Protein AF-A0A7Y6ADB1-F1 (afdb_monomer)

Sequence (213 aa):
MASGCGSDGKGGSAAPTPTPAATATATVTPTPTVTATATAPPAATVTQTVTAAQPPPPAAPPPTPTVAAPATVVQAYYNAINAQDYWRAWQLGGKHLASSYNEFAARFAGTAYDALTIVGVRGDVVTMQLDAVQTDGGHRYFAGTYTVRGGEIVAASVQQTGSVAPTAGSSPSYDNCADARAHTRTPIYVGQPGYAPHLDADLDGIACEPYEP

Nearest PDB structures (foldseek):
  5tgn-assembly1_D  TM=7.654E-01  e=2.545E-03  Sphaerobacter thermophilus DSM 20745
  5evh-assembly1_A-2  TM=7.408E-01  e=2.704E-03  Kribbella flavida DSM 17836
  3ecf-assembly2_C  TM=7.602E-01  e=3.939E-02  Trichormus variabilis ATCC 29413
  3nm7-assembly2_D  TM=5.002E-01  e=6.960E+00  Borreliella burgdorferi
  3nm7-assembly1_A  TM=4.949E-01  e=7.862E+00  Borreliella burgdorferi

Radius of gyration: 39.14 Å; Cα contacts (8 Å, |Δi|>4): 267; chains: 1; bounding box: 79×88×110 Å

Secondary structure (DSSP, 8-state):
--------------------------------------PPPP-----------PPPP-PPPPPPPSSTHHHHHHHHHHHHHHTT-HHHHIIIIIHHHSSSHHHHHHTTTTEEEEEEEEEEEETTEEEEEEEEEETTS-EEEEEEEEEEETTEEEEEEEEEEEEE---SS-----SSHHHHHHHSPSPEETTSTT--TTT-SS-SSEET-----

Structure (mmCIF, N/CA/C/O backbone):
data_AF-A0A7Y6ADB1-F1
#
_entry.id   AF-A0A7Y6ADB1-F1
#
loop_
_atom_site.group_PDB
_atom_site.id
_atom_site.type_symbol
_atom_site.label_atom_id
_atom_site.label_alt_id
_atom_site.label_comp_id
_atom_site.label_asym_id
_atom_site.label_entity_id
_atom_site.label_seq_id
_atom_site.pdbx_PDB_ins_code
_atom_site.Cartn_x
_atom_site.Cartn_y
_atom_site.Cartn_z
_atom_site.occupancy
_atom_site.B_iso_or_equiv
_atom_site.auth_seq_id
_atom_site.auth_comp_id
_atom_site.auth_asym_id
_atom_site.auth_atom_id
_atom_site.pdbx_PDB_model_num
ATOM 1 N N . MET A 1 1 ? 15.837 -30.691 48.698 1.00 39.25 1 MET A N 1
ATOM 2 C CA . MET A 1 1 ? 14.651 -30.982 49.532 1.00 39.25 1 MET A CA 1
ATOM 3 C C . MET A 1 1 ? 14.290 -29.712 50.291 1.00 39.25 1 MET A C 1
ATOM 5 O O . MET A 1 1 ? 15.228 -29.122 50.800 1.00 39.25 1 MET A O 1
ATOM 9 N N . ALA A 1 2 ? 12.994 -29.369 50.389 1.00 41.59 2 ALA A N 1
ATOM 10 C CA . ALA A 1 2 ? 12.383 -28.403 51.333 1.00 41.59 2 ALA A CA 1
ATOM 11 C C . ALA A 1 2 ? 12.829 -26.909 51.296 1.00 41.59 2 ALA A C 1
ATOM 13 O O . ALA A 1 2 ? 13.895 -26.617 50.767 1.00 41.59 2 ALA A O 1
ATOM 14 N N . SER A 1 3 ? 12.137 -25.914 51.894 1.00 46.16 3 SER A N 1
ATOM 15 C CA . SER A 1 3 ? 10.687 -25.592 52.103 1.00 46.16 3 SER A CA 1
ATOM 16 C C . SER A 1 3 ? 10.542 -24.270 52.915 1.00 46.16 3 SER A C 1
ATOM 18 O O . SER A 1 3 ? 11.440 -23.957 53.687 1.00 46.16 3 SER A O 1
ATOM 20 N N . GLY A 1 4 ? 9.379 -23.586 52.854 1.00 40.62 4 GLY A N 1
ATOM 21 C CA . GLY A 1 4 ? 8.903 -22.545 53.816 1.00 40.62 4 GLY A CA 1
ATOM 22 C C . GLY A 1 4 ? 8.946 -21.089 53.290 1.00 40.62 4 GLY A C 1
ATOM 23 O O . GLY A 1 4 ? 9.918 -20.756 52.625 1.00 40.62 4 GLY A O 1
ATOM 24 N N . CYS A 1 5 ? 7.969 -20.162 53.413 1.00 51.81 5 CYS A N 1
ATOM 25 C CA . CYS A 1 5 ? 6.747 -19.883 54.233 1.00 51.81 5 CYS A CA 1
ATOM 26 C C . CYS A 1 5 ? 6.895 -19.082 55.560 1.00 51.81 5 CYS A C 1
ATOM 28 O O . CYS A 1 5 ? 7.713 -19.437 56.400 1.00 51.81 5 CYS A O 1
ATOM 30 N N . GLY A 1 6 ? 6.001 -18.083 55.757 1.00 39.22 6 GLY A N 1
ATOM 31 C CA .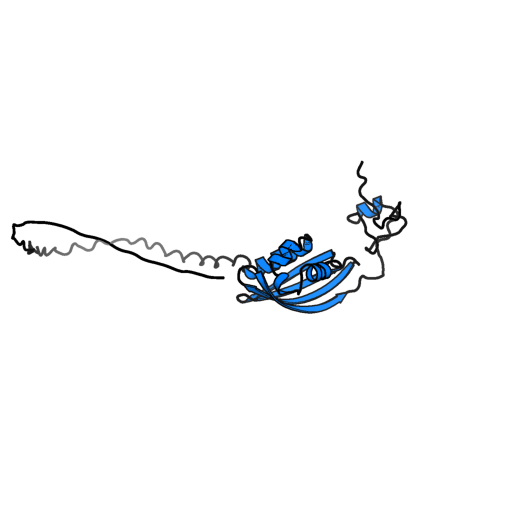 GLY A 1 6 ? 5.803 -17.210 56.951 1.00 39.22 6 GLY A CA 1
ATOM 32 C C . GLY A 1 6 ? 6.122 -15.720 56.667 1.00 39.22 6 GLY A C 1
ATOM 33 O O . GLY A 1 6 ? 7.144 -15.478 56.035 1.00 39.22 6 GLY A O 1
ATOM 34 N N . SER A 1 7 ? 5.347 -14.652 56.952 1.00 48.19 7 SER A N 1
ATOM 35 C CA . SER A 1 7 ? 4.160 -14.312 57.796 1.00 48.19 7 SER A CA 1
ATOM 36 C C . SER A 1 7 ? 4.413 -13.819 59.244 1.00 48.19 7 SER A C 1
ATOM 38 O O . SER A 1 7 ? 5.286 -14.343 59.923 1.00 48.19 7 SER A O 1
ATOM 40 N N . ASP A 1 8 ? 3.576 -12.846 59.682 1.00 47.41 8 ASP A N 1
ATOM 41 C CA . ASP A 1 8 ? 3.345 -12.312 61.061 1.00 47.41 8 ASP A CA 1
ATOM 42 C C . ASP A 1 8 ? 4.423 -11.369 61.691 1.00 47.41 8 ASP A C 1
ATOM 44 O O . ASP A 1 8 ? 5.590 -11.450 61.336 1.00 47.41 8 ASP A O 1
ATOM 48 N N . GLY A 1 9 ? 4.164 -10.417 62.625 1.00 44.00 9 GLY A N 1
ATOM 49 C CA . GLY A 1 9 ? 2.918 -9.801 63.147 1.00 44.00 9 GLY A CA 1
ATOM 50 C C . GLY A 1 9 ? 3.038 -9.053 64.525 1.00 44.00 9 GLY A C 1
ATOM 51 O O . GLY A 1 9 ? 3.660 -9.574 65.439 1.00 44.00 9 GLY A O 1
ATOM 52 N N . LYS A 1 10 ? 2.333 -7.903 64.698 1.00 41.91 10 LYS A N 1
ATOM 53 C CA . LYS A 1 10 ? 1.767 -7.256 65.947 1.00 41.91 10 LYS A CA 1
ATOM 54 C C . LYS A 1 10 ? 2.589 -6.612 67.118 1.00 41.91 10 LYS A C 1
ATOM 56 O O . LYS A 1 10 ? 3.447 -7.240 67.717 1.00 41.91 10 LYS A O 1
ATOM 61 N N . GLY A 1 11 ? 2.045 -5.474 67.625 1.00 34.19 11 GLY A N 1
ATOM 62 C CA . GLY A 1 11 ? 1.932 -5.067 69.066 1.00 34.19 11 GLY A CA 1
ATOM 63 C C . GLY A 1 11 ? 2.762 -3.844 69.550 1.00 34.19 11 GLY A C 1
ATOM 64 O O . GLY A 1 11 ? 3.880 -3.683 69.087 1.00 34.19 11 GLY A O 1
ATOM 65 N N . GLY A 1 12 ? 2.344 -2.948 70.476 1.00 34.41 12 GLY A N 1
ATOM 66 C CA . GLY A 1 12 ? 1.027 -2.650 71.100 1.00 34.41 12 GLY A CA 1
ATOM 67 C C . GLY A 1 12 ? 1.085 -1.955 72.503 1.00 34.41 12 GLY A C 1
ATOM 68 O O . GLY A 1 12 ? 1.770 -2.471 73.373 1.00 34.41 12 GLY A O 1
ATOM 69 N N . SER A 1 13 ? 0.277 -0.891 72.741 1.00 41.53 13 SER A N 1
ATOM 70 C CA . SER A 1 13 ? -0.206 -0.338 74.061 1.00 41.53 13 SER A CA 1
ATOM 71 C C . SER A 1 13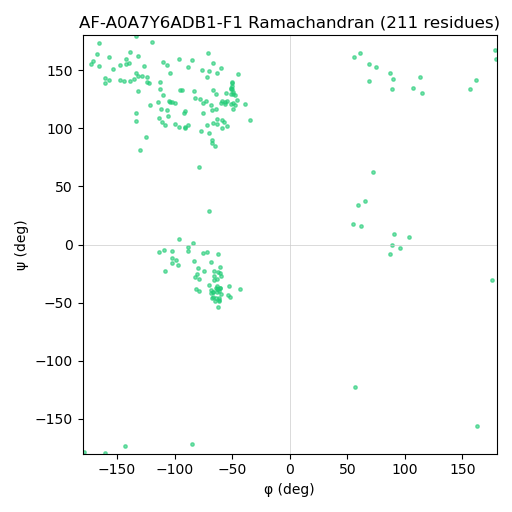 ? 0.775 0.353 75.063 1.00 41.53 13 SER A C 1
ATOM 73 O O . SER A 1 13 ? 1.948 0.017 75.076 1.00 41.53 13 SER A O 1
ATOM 75 N N . ALA A 1 14 ? 0.391 1.266 75.997 1.00 40.06 14 ALA A N 1
ATOM 76 C CA . ALA A 1 14 ? -0.791 2.161 76.185 1.00 40.06 14 ALA A CA 1
ATOM 77 C C . ALA A 1 14 ? -0.642 3.167 77.390 1.00 40.06 14 ALA A C 1
ATOM 79 O O . ALA A 1 14 ? 0.025 2.809 78.349 1.00 40.06 14 ALA A O 1
ATOM 80 N N . ALA A 1 15 ? -1.371 4.318 77.355 1.00 42.97 15 ALA A N 1
ATOM 81 C CA . ALA A 1 15 ? -2.085 5.076 78.448 1.00 42.97 15 ALA A CA 1
ATOM 82 C C . ALA A 1 15 ? -1.340 5.571 79.747 1.00 42.97 15 ALA A C 1
ATOM 84 O O . ALA A 1 15 ? -0.283 5.019 80.030 1.00 42.97 15 ALA A O 1
ATOM 85 N N . PRO A 1 16 ? -1.834 6.561 80.576 1.00 52.38 16 PRO A N 1
ATOM 86 C CA . PRO A 1 16 ? -3.241 6.991 80.831 1.00 52.38 16 PRO A CA 1
ATOM 87 C C . PRO A 1 16 ? -3.581 8.519 81.058 1.00 52.38 16 PRO A C 1
ATOM 89 O O . PRO A 1 16 ? -2.748 9.400 80.876 1.00 52.38 16 PRO A O 1
ATOM 92 N N . THR A 1 17 ? -4.860 8.789 81.417 1.00 39.47 17 THR A N 1
ATOM 93 C CA . THR A 1 17 ? -5.672 10.049 81.629 1.00 39.47 17 THR A CA 1
ATOM 94 C C . THR A 1 17 ? -5.553 10.693 83.053 1.00 39.47 17 THR A C 1
ATOM 96 O O . THR A 1 17 ? -4.703 10.154 83.764 1.00 39.47 17 THR A O 1
ATOM 99 N N . PRO A 1 18 ? -6.303 11.751 83.566 1.00 55.50 18 PRO A N 1
ATOM 100 C CA . PRO A 1 18 ? -7.712 12.291 83.358 1.00 55.50 18 PRO A CA 1
ATOM 101 C C . PRO A 1 18 ? -7.867 13.857 83.125 1.00 55.50 18 PRO A C 1
ATOM 103 O O . PRO A 1 18 ? -6.881 14.558 83.304 1.00 55.50 18 PRO A O 1
ATOM 106 N N . THR A 1 19 ? -8.940 14.520 82.595 1.00 40.78 19 THR A N 1
ATOM 107 C CA . THR A 1 19 ? -10.411 14.740 82.933 1.00 40.78 19 THR A CA 1
ATOM 108 C C . THR A 1 19 ? -10.696 15.949 83.894 1.00 40.78 19 THR A C 1
ATOM 110 O O . THR A 1 19 ? -9.890 16.083 84.811 1.00 40.78 19 THR A O 1
ATOM 113 N N . PRO A 1 20 ? -11.822 16.749 83.883 1.00 59.66 20 PRO A N 1
ATOM 114 C CA . PRO A 1 20 ? -12.823 17.224 82.864 1.00 59.66 20 PRO A CA 1
ATOM 115 C C . PRO A 1 20 ? -13.173 18.767 82.887 1.00 59.66 20 PRO A C 1
ATOM 117 O O . PRO A 1 20 ? -12.757 19.468 83.802 1.00 59.66 20 PRO A O 1
ATOM 120 N N . ALA A 1 21 ? -14.057 19.273 81.987 1.00 39.06 21 ALA A N 1
ATOM 121 C CA . ALA A 1 21 ? -15.041 20.378 82.233 1.00 39.06 21 ALA A CA 1
ATOM 122 C C . ALA A 1 21 ? -16.068 20.581 81.072 1.00 39.06 21 ALA A C 1
ATOM 124 O O . ALA A 1 21 ? -15.778 20.215 79.936 1.00 39.06 21 ALA A O 1
ATOM 125 N N . ALA A 1 22 ? -17.239 21.191 81.340 1.00 43.81 22 ALA A N 1
ATOM 126 C CA . ALA A 1 22 ? -18.319 21.566 80.385 1.00 43.81 22 ALA A CA 1
ATOM 127 C C . ALA A 1 22 ? -19.243 22.661 81.028 1.00 43.81 22 ALA A C 1
ATOM 129 O O . ALA A 1 22 ? -18.937 23.064 82.149 1.00 43.81 22 ALA A O 1
ATOM 130 N N . THR A 1 23 ? -20.331 23.246 80.477 1.00 38.62 23 THR A N 1
ATOM 131 C CA . THR A 1 23 ? -21.215 23.001 79.299 1.00 38.62 23 THR A CA 1
ATOM 132 C C . THR A 1 23 ? -21.980 24.305 78.934 1.00 38.62 23 THR A C 1
ATOM 134 O O . THR A 1 23 ? -22.426 24.960 79.873 1.00 38.62 23 THR A O 1
ATOM 137 N N . ALA A 1 24 ? -22.245 24.665 77.655 1.00 44.00 24 ALA A N 1
ATOM 138 C CA . ALA A 1 24 ? -23.260 25.700 77.302 1.00 44.00 24 ALA A CA 1
ATOM 139 C C . ALA A 1 24 ? -23.702 25.752 75.812 1.00 44.00 24 ALA A C 1
ATOM 141 O O . ALA A 1 24 ? -22.939 25.406 74.913 1.00 44.00 24 ALA A O 1
ATOM 142 N N . THR A 1 25 ? -24.926 26.245 75.572 1.00 41.53 25 THR A N 1
ATOM 143 C CA . THR A 1 25 ? -25.650 26.331 74.279 1.00 41.53 25 THR A CA 1
ATOM 144 C C . THR A 1 25 ? -25.791 27.784 73.787 1.00 41.53 25 THR A C 1
ATOM 146 O O . THR A 1 25 ? -25.831 28.693 74.612 1.00 41.53 25 THR A O 1
ATOM 149 N N . ALA A 1 26 ? -25.991 28.020 72.480 1.00 46.34 26 ALA A N 1
ATOM 150 C CA . ALA A 1 26 ? -26.489 29.306 71.961 1.00 46.34 26 ALA A CA 1
ATOM 151 C C . ALA A 1 26 ? -27.433 29.133 70.751 1.00 46.34 26 ALA A C 1
ATOM 153 O O . ALA A 1 26 ? -27.211 28.285 69.888 1.00 46.34 26 ALA A O 1
ATOM 154 N N . THR A 1 27 ? -28.494 29.942 70.716 1.00 38.34 27 THR A N 1
ATOM 155 C CA . THR A 1 27 ? -29.675 29.813 69.838 1.00 38.34 27 THR A CA 1
ATOM 156 C C . THR A 1 27 ? -29.645 30.827 68.686 1.00 38.34 27 THR A C 1
ATOM 158 O O . THR A 1 27 ? -29.192 31.951 68.882 1.00 38.34 27 THR A O 1
ATOM 161 N N . VAL A 1 28 ? -30.189 30.485 67.507 1.00 46.25 28 VAL A N 1
ATOM 162 C CA . VAL A 1 28 ? -30.344 31.411 66.361 1.00 46.25 28 VAL A CA 1
ATOM 163 C C . VAL A 1 28 ? -31.815 31.762 66.090 1.00 46.25 28 VAL A C 1
ATOM 165 O O . VAL A 1 28 ? -32.570 30.942 65.573 1.00 46.25 28 VAL A O 1
ATOM 168 N N . THR A 1 29 ? -32.254 32.976 66.448 1.00 36.50 29 THR A N 1
ATOM 169 C CA . THR A 1 29 ? -33.562 33.583 66.078 1.00 36.50 29 THR A CA 1
ATOM 170 C C . THR A 1 29 ? -33.547 35.101 66.415 1.00 36.50 29 THR A C 1
ATOM 172 O O . THR A 1 29 ? -32.633 35.531 67.114 1.00 36.50 29 THR A O 1
ATOM 175 N N . PRO A 1 30 ? -34.460 35.955 65.901 1.00 57.34 30 PRO A N 1
ATOM 176 C CA . PRO A 1 30 ? -34.286 36.667 64.630 1.00 57.34 30 PRO A CA 1
ATOM 177 C C . PRO A 1 30 ? -34.308 38.213 64.763 1.00 57.34 30 PRO A C 1
ATOM 179 O O . PRO A 1 30 ? -34.678 38.764 65.797 1.00 57.34 30 PRO A O 1
ATOM 182 N N . THR A 1 31 ? -34.036 38.925 63.665 1.00 40.84 31 THR A N 1
ATOM 183 C CA . THR A 1 31 ? -34.260 40.383 63.513 1.00 40.84 31 THR A CA 1
ATOM 184 C C . THR A 1 31 ? -34.823 40.682 62.106 1.00 40.84 31 THR A C 1
ATOM 186 O O . THR A 1 31 ? -34.757 39.807 61.241 1.00 40.84 31 THR A O 1
ATOM 189 N N . PRO A 1 32 ? -35.535 41.805 61.875 1.00 49.19 32 PRO A N 1
ATOM 190 C CA . PRO A 1 32 ? -36.945 41.694 61.495 1.00 49.19 32 PRO A CA 1
ATOM 191 C C . PRO A 1 32 ? -37.234 41.992 60.021 1.00 49.19 32 PRO A C 1
ATOM 193 O O . PRO A 1 32 ? -36.569 42.804 59.380 1.00 49.19 32 PRO A O 1
ATOM 196 N N . THR A 1 33 ? -38.330 41.418 59.521 1.00 45.75 33 THR A N 1
ATOM 197 C CA . THR A 1 33 ? -38.945 41.806 58.248 1.00 45.75 33 THR A CA 1
ATOM 198 C C . THR A 1 33 ? -39.459 43.244 58.319 1.00 45.75 33 THR A C 1
ATOM 200 O O . THR A 1 33 ? -40.398 43.530 59.061 1.00 45.75 33 THR A O 1
ATOM 203 N N . VAL A 1 34 ? -38.896 44.139 57.505 1.00 49.84 34 VAL A N 1
ATOM 204 C CA . VAL A 1 34 ? -39.461 45.475 57.272 1.00 49.84 34 VAL A CA 1
ATOM 205 C C . VAL A 1 34 ? -40.226 45.453 55.951 1.00 49.84 34 VAL A C 1
ATOM 207 O O . VAL A 1 34 ? -39.631 45.476 54.875 1.00 49.84 34 VAL A O 1
ATOM 210 N N . THR A 1 35 ? -41.557 45.408 56.019 1.00 46.81 35 THR A N 1
ATOM 211 C CA . THR A 1 35 ? -42.413 45.546 54.833 1.00 46.81 35 THR A CA 1
ATOM 212 C C . THR A 1 35 ? -42.483 47.016 54.429 1.00 46.81 35 THR A C 1
ATOM 214 O O . THR A 1 35 ? -43.263 47.784 54.989 1.00 46.81 35 THR A O 1
ATOM 217 N N . ALA A 1 36 ? -41.672 47.414 53.451 1.00 49.53 36 ALA A N 1
ATOM 218 C CA . ALA A 1 36 ? -41.760 48.730 52.828 1.00 49.53 36 ALA A CA 1
ATOM 219 C C . ALA A 1 36 ? -42.700 48.678 51.612 1.00 49.53 36 ALA A C 1
ATOM 221 O O . ALA A 1 36 ? -42.311 48.251 50.525 1.00 49.53 36 ALA A O 1
ATOM 222 N N . THR A 1 37 ? -43.941 49.134 51.788 1.00 51.16 37 THR A N 1
ATOM 223 C CA . THR A 1 37 ? -44.869 49.375 50.674 1.00 51.16 37 THR A CA 1
ATOM 224 C C . THR A 1 37 ? -44.384 50.584 49.872 1.00 51.16 37 THR A C 1
ATOM 226 O O . THR A 1 37 ? -44.663 51.725 50.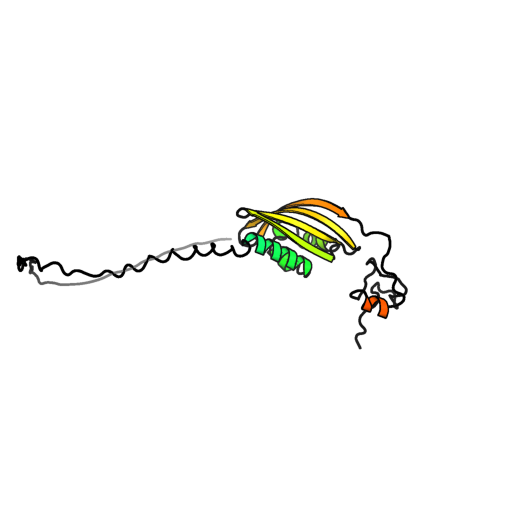234 1.00 51.16 37 THR A O 1
ATOM 229 N N . ALA A 1 38 ? -43.639 50.343 48.793 1.00 50.25 38 ALA A N 1
ATOM 230 C CA . ALA A 1 38 ? -43.180 51.389 47.886 1.00 50.25 38 ALA A CA 1
ATOM 231 C C . ALA A 1 38 ? -44.189 51.606 46.746 1.00 50.25 38 ALA A C 1
ATOM 233 O O . ALA A 1 38 ? -44.426 50.725 45.920 1.00 50.25 38 ALA A O 1
ATOM 234 N N . THR A 1 39 ? -44.780 52.800 46.723 1.00 48.44 39 THR A N 1
ATOM 235 C CA . THR A 1 39 ? -45.691 53.309 45.688 1.00 48.44 39 THR A CA 1
ATOM 236 C C . THR A 1 39 ? -45.117 53.145 44.279 1.00 48.44 39 THR A C 1
ATOM 238 O O . THR A 1 39 ? -43.934 53.400 44.056 1.00 48.44 39 THR A O 1
ATOM 241 N N . ALA A 1 40 ? -45.962 52.773 43.313 1.00 52.41 40 ALA A N 1
ATOM 242 C CA . ALA A 1 40 ? -45.558 52.608 41.919 1.00 52.41 40 ALA A CA 1
ATOM 243 C C . ALA A 1 40 ? -44.966 53.913 41.334 1.00 52.41 40 ALA A C 1
ATOM 245 O O . ALA A 1 40 ? -45.661 54.935 41.328 1.00 52.41 40 ALA A O 1
ATOM 246 N N . PRO A 1 41 ? -43.723 53.906 40.814 1.00 60.53 41 PRO A N 1
ATOM 247 C CA . PRO A 1 41 ? -43.202 55.026 40.040 1.00 60.53 41 PRO A CA 1
ATOM 248 C C . PRO A 1 41 ? -43.920 55.111 38.679 1.00 60.53 41 PRO A C 1
ATOM 250 O O . PRO A 1 41 ? -44.336 54.080 38.138 1.00 60.53 41 PRO A O 1
ATOM 253 N N . PRO A 1 42 ? -44.078 56.316 38.099 1.00 50.81 42 PRO A N 1
ATOM 254 C CA . PRO A 1 42 ? -44.730 56.481 36.805 1.00 50.81 42 PRO A CA 1
ATOM 255 C C . PRO A 1 42 ? -43.942 55.775 35.697 1.00 50.81 42 PRO A C 1
ATOM 257 O O . PRO A 1 42 ? -42.713 55.707 35.735 1.00 50.81 42 PRO A O 1
ATOM 260 N N . ALA A 1 43 ? -44.662 55.266 34.696 1.00 52.44 43 ALA A N 1
ATOM 261 C CA . ALA A 1 43 ? -44.082 54.523 33.585 1.00 52.44 43 ALA A CA 1
ATOM 262 C C . ALA A 1 43 ? -43.043 55.366 32.826 1.00 52.44 43 ALA A C 1
ATOM 264 O O . ALA A 1 43 ? -43.387 56.276 32.071 1.00 52.44 43 ALA A O 1
ATOM 265 N N . ALA A 1 44 ? -41.764 55.033 32.999 1.00 50.19 44 ALA A N 1
ATOM 266 C CA . ALA A 1 44 ? -40.719 55.516 32.116 1.00 50.19 44 ALA A CA 1
ATOM 267 C C . ALA A 1 44 ? -40.924 54.874 30.738 1.00 50.19 44 ALA A C 1
ATOM 269 O O . ALA A 1 44 ? -40.803 53.656 30.591 1.00 50.19 44 ALA A O 1
ATOM 270 N N . THR A 1 45 ? -41.220 55.687 29.724 1.00 42.91 45 THR A N 1
ATOM 271 C CA . THR A 1 45 ? -41.218 55.241 28.329 1.00 42.91 45 THR A CA 1
ATOM 272 C C . THR A 1 45 ? -39.783 54.924 27.925 1.00 42.91 45 THR A C 1
ATOM 274 O O . THR A 1 45 ? -39.042 55.790 27.464 1.00 42.91 45 THR A O 1
ATOM 277 N N . VAL A 1 46 ? -39.370 53.673 28.127 1.00 49.88 46 VAL A N 1
ATOM 278 C CA . VAL A 1 46 ? -38.097 53.175 27.611 1.00 49.88 46 VAL A CA 1
ATOM 279 C C . VAL A 1 46 ? -38.249 53.031 26.103 1.00 49.88 46 VAL A C 1
ATOM 281 O O . VAL A 1 46 ? -38.853 52.071 25.620 1.00 49.88 46 VAL A O 1
ATOM 284 N N . THR A 1 47 ? -37.689 53.980 25.354 1.00 43.59 47 THR A N 1
ATOM 285 C CA . THR A 1 47 ? -37.468 53.837 23.913 1.00 43.59 47 THR A CA 1
ATOM 286 C C . THR A 1 47 ? -36.458 52.714 23.703 1.00 43.59 47 THR A C 1
ATOM 288 O O . THR A 1 47 ? -35.253 52.944 23.621 1.00 43.59 47 THR A O 1
ATOM 291 N N . GLN A 1 48 ? -36.945 51.475 23.673 1.00 45.88 48 GLN A N 1
ATOM 292 C CA . GLN A 1 48 ? -36.130 50.326 23.319 1.00 45.88 48 GLN A CA 1
ATOM 293 C C . GLN A 1 48 ? -35.745 50.465 21.850 1.00 45.88 48 GLN A C 1
ATOM 295 O O . GLN A 1 48 ? -36.560 50.222 20.958 1.00 45.88 48 GLN A O 1
ATOM 300 N N . THR A 1 49 ? -34.491 50.837 21.598 1.00 47.66 49 THR A N 1
ATOM 301 C CA . THR A 1 49 ? -33.861 50.580 20.308 1.00 47.66 49 THR A CA 1
ATOM 302 C C . THR A 1 49 ? -33.892 49.073 20.109 1.00 47.66 49 THR A C 1
ATOM 304 O O . THR A 1 49 ? -33.094 48.346 20.699 1.00 47.66 49 THR A O 1
ATOM 307 N N . VAL A 1 50 ? -34.850 48.595 19.317 1.00 52.59 50 VAL A N 1
ATOM 308 C CA . VAL A 1 50 ? -34.894 47.203 18.884 1.00 52.59 50 VAL A CA 1
ATOM 309 C C . VAL A 1 50 ? -33.711 46.973 17.955 1.00 52.59 50 VAL A C 1
ATOM 311 O O . VAL A 1 50 ? -33.810 47.109 16.738 1.00 52.59 50 VAL A O 1
ATOM 314 N N . THR A 1 51 ? -32.565 46.630 18.545 1.00 52.06 51 THR A N 1
ATOM 315 C CA . THR A 1 51 ? -31.500 45.933 17.833 1.00 52.06 51 THR A CA 1
ATOM 316 C C . THR A 1 51 ? -32.153 44.694 17.249 1.00 52.06 51 THR A C 1
ATOM 318 O O . THR A 1 51 ? -32.447 43.746 17.979 1.00 52.06 51 THR A O 1
ATOM 321 N N . ALA A 1 52 ? -32.453 44.736 15.949 1.00 53.62 52 ALA A N 1
ATOM 322 C CA . ALA A 1 52 ? -32.944 43.575 15.232 1.00 53.62 52 ALA A CA 1
ATOM 323 C C . ALA A 1 52 ? -31.965 42.444 15.534 1.00 53.62 52 ALA A C 1
ATOM 325 O O . ALA A 1 52 ? -30.763 42.611 15.319 1.00 53.62 52 ALA A O 1
ATOM 326 N N . ALA A 1 53 ? -32.467 41.351 16.114 1.00 51.59 53 ALA A N 1
ATOM 327 C CA . ALA A 1 53 ? -31.629 40.220 16.461 1.00 51.59 53 ALA A CA 1
ATOM 328 C C . ALA A 1 53 ? -30.953 39.759 15.172 1.00 51.59 53 ALA A C 1
ATOM 330 O O . ALA A 1 53 ? -31.611 39.205 14.289 1.00 51.59 53 ALA A O 1
ATOM 331 N N . GLN A 1 54 ? -29.657 40.062 15.043 1.00 47.38 54 GLN A N 1
ATOM 332 C CA . GLN A 1 54 ? -28.868 39.600 13.918 1.00 47.38 54 GLN A CA 1
ATOM 333 C C . GLN A 1 54 ? -29.051 38.082 13.898 1.00 47.38 54 GLN A C 1
ATOM 335 O O . GLN A 1 54 ? -28.826 37.462 14.946 1.00 47.38 54 GLN A O 1
ATOM 340 N N . PRO A 1 55 ? -29.529 37.486 12.786 1.00 58.22 55 PRO A N 1
ATOM 341 C CA . PRO A 1 55 ? -29.727 36.048 12.740 1.00 58.22 55 PRO A CA 1
ATOM 342 C C . PRO A 1 55 ? -28.424 35.392 13.196 1.00 58.22 55 PRO A C 1
ATOM 344 O O . PRO A 1 55 ? -27.352 35.879 12.805 1.00 58.22 55 PRO A O 1
ATOM 347 N N . PRO A 1 56 ? -28.491 34.370 14.073 1.00 59.16 56 PRO A N 1
ATOM 348 C CA . PRO A 1 56 ? -27.285 33.749 14.594 1.00 59.16 56 PRO A CA 1
ATOM 349 C C . PRO A 1 56 ? -26.398 33.394 13.398 1.00 59.16 56 PRO A C 1
ATOM 351 O O . PRO A 1 56 ? -26.933 32.893 12.399 1.00 59.16 56 PRO A O 1
ATOM 354 N N . PRO A 1 57 ? -25.085 33.702 13.448 1.00 58.38 57 PRO A N 1
ATOM 355 C CA . PRO A 1 57 ? -24.195 33.351 12.351 1.00 58.38 57 PRO A CA 1
ATOM 356 C C . PRO A 1 57 ? -24.417 31.869 12.029 1.00 58.38 57 PRO A C 1
ATOM 358 O O . PRO A 1 57 ? -24.604 31.097 12.980 1.00 58.38 57 PRO A O 1
ATOM 361 N N . PRO A 1 58 ? -24.457 31.475 10.737 1.00 63.19 58 PRO A N 1
ATOM 362 C CA . PRO A 1 58 ? -24.713 30.094 10.355 1.00 63.19 58 PRO A CA 1
ATOM 363 C C . PRO A 1 58 ? -23.864 29.191 11.231 1.00 63.19 58 PRO A C 1
ATOM 365 O O . PRO A 1 58 ? -22.657 29.428 11.330 1.00 63.19 58 PRO A O 1
ATOM 368 N N . ALA A 1 59 ? -24.510 28.248 11.929 1.00 61.34 59 ALA A N 1
ATOM 369 C CA . ALA A 1 59 ? -23.822 27.381 12.874 1.00 61.34 59 ALA A CA 1
ATOM 370 C C . ALA A 1 59 ? -22.574 26.853 12.174 1.00 61.34 59 ALA A C 1
ATOM 372 O O . ALA A 1 59 ? -22.696 26.277 11.087 1.00 61.34 59 ALA A O 1
ATOM 373 N N . ALA A 1 60 ? -21.398 27.152 12.742 1.00 53.16 60 ALA A N 1
ATOM 374 C CA . ALA A 1 60 ? -20.136 26.796 12.115 1.00 53.16 60 ALA A CA 1
ATOM 375 C C . ALA A 1 60 ? -20.230 25.319 11.719 1.00 53.16 60 ALA A C 1
ATOM 377 O O . ALA A 1 60 ? -20.676 24.525 12.561 1.00 53.16 60 ALA A O 1
ATOM 378 N N . PRO A 1 61 ? -19.912 24.951 10.460 1.00 56.28 61 PRO A N 1
ATOM 379 C CA . PRO A 1 61 ? -20.012 23.562 10.043 1.00 56.28 61 PRO A CA 1
ATOM 380 C C . PRO A 1 61 ? -19.271 22.721 11.086 1.00 56.28 61 PRO A C 1
ATOM 382 O O . PRO A 1 61 ? -18.189 23.144 11.517 1.00 56.28 61 PRO A O 1
ATOM 385 N N . PRO A 1 62 ? -19.864 21.605 11.559 1.00 59.19 62 PRO A N 1
ATOM 386 C CA . PRO A 1 62 ? -19.250 20.804 12.610 1.00 59.19 62 PRO A CA 1
ATOM 387 C C . PRO A 1 62 ? -17.805 20.528 12.200 1.00 59.19 62 PRO A C 1
ATOM 389 O O . PRO A 1 62 ? -17.590 20.267 11.010 1.00 59.19 62 PRO A O 1
ATOM 392 N N . PRO A 1 63 ? -16.830 20.641 13.126 1.00 50.59 63 PRO A N 1
ATOM 393 C CA . PRO A 1 63 ? -15.419 20.565 12.777 1.00 50.59 63 PRO A CA 1
ATOM 394 C C . PRO A 1 63 ? -15.221 19.327 11.916 1.00 50.59 63 PRO A C 1
ATOM 396 O O . PRO A 1 63 ? -15.528 18.218 12.362 1.00 50.59 63 PRO A O 1
ATOM 399 N N . THR A 1 64 ? -14.808 19.542 10.660 1.00 46.41 64 THR A N 1
ATOM 400 C CA . THR A 1 64 ? -14.621 18.460 9.691 1.00 46.41 64 THR A CA 1
ATOM 401 C C . THR A 1 64 ? -13.794 17.397 10.386 1.00 46.41 64 THR A C 1
ATOM 403 O O . THR A 1 64 ? -12.718 17.750 10.882 1.00 46.41 64 THR A O 1
ATOM 406 N N . PRO A 1 65 ? -14.287 16.150 10.505 1.00 46.09 65 PRO A N 1
ATOM 407 C CA . PRO A 1 65 ? -13.599 15.164 11.311 1.00 46.09 65 PRO A CA 1
ATOM 408 C C . PRO A 1 65 ? -12.178 15.043 10.780 1.00 46.09 65 PRO A C 1
ATOM 410 O O . PRO A 1 65 ? -11.984 14.750 9.597 1.00 46.09 65 PRO A O 1
ATOM 413 N N . THR A 1 66 ? -11.199 15.275 11.660 1.00 52.31 66 THR A N 1
ATOM 414 C CA . THR A 1 66 ? -9.823 14.814 11.472 1.00 52.31 66 THR A CA 1
ATOM 415 C C . THR A 1 66 ? -9.907 13.426 10.861 1.00 52.31 66 THR A C 1
ATOM 417 O O . THR A 1 66 ? -10.582 12.587 11.464 1.00 52.31 66 THR A O 1
ATOM 420 N N . VAL A 1 67 ? -9.316 13.226 9.671 1.00 52.19 67 VAL A N 1
ATOM 421 C CA . VAL A 1 67 ? -9.436 12.004 8.848 1.00 52.19 67 VAL A CA 1
ATOM 422 C C . VAL A 1 67 ? -9.544 10.789 9.762 1.00 52.19 67 VAL A C 1
ATOM 424 O O . VAL A 1 67 ? -8.584 10.469 10.466 1.00 52.19 67 VAL A O 1
ATOM 427 N N . ALA A 1 68 ? -10.758 10.219 9.834 1.00 67.56 68 ALA A N 1
ATOM 428 C CA . ALA A 1 68 ? -11.232 9.506 11.025 1.00 67.56 68 ALA A CA 1
ATOM 429 C C . ALA A 1 68 ? -10.168 8.530 11.532 1.00 67.56 68 ALA A C 1
ATOM 431 O O . ALA A 1 68 ? -9.659 7.757 10.732 1.00 67.56 68 ALA A O 1
ATOM 432 N N . ALA A 1 69 ? -9.815 8.568 12.823 1.00 84.25 69 ALA A N 1
ATOM 433 C CA . ALA A 1 69 ? -8.575 7.963 13.338 1.00 84.25 69 ALA A CA 1
ATOM 434 C C . ALA A 1 69 ? -8.212 6.552 12.791 1.00 84.25 69 ALA A C 1
ATOM 436 O O . ALA A 1 69 ? -7.038 6.345 12.481 1.00 84.25 69 ALA A O 1
ATOM 437 N N . PRO A 1 70 ? -9.161 5.614 12.561 1.00 93.31 70 PRO A N 1
ATOM 438 C CA . PRO A 1 70 ? -8.906 4.371 11.821 1.00 93.31 70 PRO A CA 1
ATOM 439 C C . PRO A 1 70 ? -8.238 4.539 10.442 1.00 93.31 70 PRO A C 1
ATOM 441 O O . PRO A 1 70 ? -7.279 3.836 10.131 1.00 93.31 70 PRO A O 1
ATOM 444 N N . ALA A 1 71 ? -8.694 5.486 9.619 1.00 93.94 71 ALA A N 1
ATOM 445 C CA . ALA A 1 71 ? -8.106 5.801 8.316 1.00 93.94 71 ALA A CA 1
ATOM 446 C C . ALA A 1 71 ? -6.651 6.273 8.435 1.00 93.94 71 ALA A C 1
ATOM 448 O O . ALA A 1 71 ? -5.812 5.843 7.649 1.00 93.94 71 ALA A O 1
ATOM 449 N N . THR A 1 72 ? -6.334 7.082 9.453 1.00 93.12 72 THR A N 1
ATOM 450 C CA . THR A 1 72 ? -4.954 7.525 9.721 1.00 93.12 72 THR A CA 1
ATOM 451 C C . THR A 1 72 ? -4.020 6.337 9.997 1.00 93.12 72 THR A C 1
ATOM 453 O O . THR A 1 72 ? -2.885 6.333 9.526 1.00 93.12 72 THR A O 1
ATOM 456 N N . VAL A 1 73 ? -4.491 5.293 10.695 1.00 96.50 73 VAL A N 1
ATOM 457 C CA . VAL A 1 73 ? -3.705 4.065 10.943 1.00 96.50 73 VAL A CA 1
ATOM 458 C C . VAL A 1 73 ? -3.463 3.285 9.650 1.00 96.50 73 VAL A C 1
ATOM 460 O O . VAL A 1 73 ? -2.329 2.896 9.380 1.00 96.50 73 VAL A O 1
ATOM 463 N N . VAL A 1 74 ? -4.499 3.092 8.825 1.00 96.81 74 VAL A N 1
ATOM 464 C CA . VAL A 1 74 ? -4.369 2.395 7.530 1.00 96.81 74 VAL A CA 1
ATOM 465 C C . VAL A 1 74 ? -3.434 3.159 6.586 1.00 96.81 74 VAL A C 1
ATOM 467 O O . VAL A 1 74 ? -2.574 2.555 5.951 1.00 96.81 74 VAL A O 1
ATOM 470 N N . GLN A 1 75 ? -3.528 4.489 6.548 1.00 94.50 75 GLN A N 1
ATOM 471 C CA . GLN A 1 75 ? -2.629 5.324 5.754 1.00 94.50 75 GLN A CA 1
ATOM 472 C C . GLN A 1 75 ? -1.182 5.276 6.270 1.00 94.50 75 GLN A C 1
ATOM 474 O O . GLN A 1 75 ? -0.257 5.157 5.471 1.00 94.50 75 GLN A O 1
ATOM 479 N N . ALA A 1 76 ? -0.964 5.299 7.589 1.00 95.12 76 ALA A N 1
ATOM 480 C CA . ALA A 1 76 ? 0.369 5.132 8.172 1.00 95.12 76 ALA A CA 1
ATOM 481 C C . ALA A 1 76 ? 0.972 3.745 7.880 1.00 95.12 76 ALA A C 1
ATOM 483 O O . ALA A 1 76 ? 2.176 3.638 7.659 1.00 95.12 76 ALA A O 1
ATOM 484 N N . TYR A 1 77 ? 0.143 2.698 7.846 1.00 96.62 77 TYR A N 1
ATOM 485 C CA . TYR A 1 77 ? 0.552 1.335 7.507 1.00 96.62 77 TYR A CA 1
ATOM 486 C C . TYR A 1 77 ? 1.037 1.229 6.050 1.00 96.62 77 TYR A C 1
ATOM 488 O O . TYR A 1 77 ? 2.143 0.742 5.821 1.00 96.62 77 TYR A O 1
ATOM 496 N N . TYR A 1 78 ? 0.290 1.766 5.078 1.00 93.31 78 TYR A N 1
ATOM 497 C CA . TYR A 1 78 ? 0.736 1.795 3.676 1.00 93.31 78 TYR A CA 1
ATOM 498 C C . TYR A 1 78 ? 1.905 2.755 3.426 1.00 93.31 78 TYR A C 1
ATOM 500 O O . TYR A 1 78 ? 2.801 2.427 2.656 1.00 93.31 78 TYR A O 1
ATOM 508 N N . ASN A 1 79 ? 1.977 3.893 4.124 1.00 90.50 79 ASN A N 1
ATOM 509 C CA . ASN A 1 79 ? 3.159 4.760 4.067 1.00 90.50 79 ASN A CA 1
ATOM 510 C C . ASN A 1 79 ? 4.424 4.037 4.559 1.00 90.50 79 ASN A C 1
ATOM 512 O O . ASN A 1 79 ? 5.491 4.235 3.987 1.00 90.50 79 ASN A O 1
ATOM 516 N N . ALA A 1 80 ? 4.314 3.192 5.589 1.00 90.44 80 ALA A N 1
ATOM 517 C CA . ALA A 1 80 ? 5.430 2.386 6.074 1.00 90.44 80 ALA A CA 1
ATOM 518 C C . ALA A 1 80 ? 5.844 1.298 5.065 1.00 90.44 80 ALA A C 1
ATOM 520 O O . ALA A 1 80 ? 7.037 1.105 4.854 1.00 90.44 80 ALA A O 1
ATOM 521 N N . ILE A 1 81 ? 4.888 0.652 4.381 1.00 87.88 81 ILE A N 1
ATOM 522 C CA . ILE A 1 81 ? 5.178 -0.283 3.275 1.00 87.88 81 ILE A CA 1
ATOM 523 C C . ILE A 1 81 ? 5.902 0.437 2.127 1.00 87.88 81 ILE A C 1
ATOM 525 O O . ILE A 1 81 ? 6.955 -0.021 1.694 1.00 87.88 81 ILE A O 1
ATOM 529 N N . ASN A 1 82 ? 5.402 1.601 1.700 1.00 85.06 82 ASN A N 1
ATOM 530 C CA . ASN A 1 82 ? 6.009 2.424 0.645 1.00 85.06 82 ASN A CA 1
ATOM 531 C C . ASN A 1 82 ? 7.407 2.952 1.001 1.00 85.06 82 ASN A C 1
ATOM 533 O O . ASN A 1 82 ? 8.232 3.155 0.117 1.00 85.06 82 ASN A O 1
ATOM 537 N N . ALA A 1 83 ? 7.681 3.174 2.287 1.00 84.06 83 ALA A N 1
ATOM 538 C CA . ALA A 1 83 ? 9.007 3.529 2.790 1.00 84.06 83 ALA A CA 1
ATOM 539 C C . ALA A 1 83 ? 9.916 2.304 3.030 1.00 84.06 83 ALA A C 1
ATOM 541 O O . ALA A 1 83 ? 11.023 2.467 3.537 1.00 84.06 83 ALA A O 1
ATOM 542 N N . GLN A 1 84 ? 9.437 1.088 2.735 1.00 85.00 84 GLN A N 1
ATOM 543 C CA . GLN A 1 84 ? 10.059 -0.200 3.074 1.00 85.00 84 GLN A CA 1
ATOM 544 C C . GLN A 1 84 ? 10.370 -0.383 4.576 1.00 85.00 84 GLN A C 1
ATOM 546 O O . GLN A 1 84 ? 11.088 -1.303 4.974 1.00 85.00 84 GLN A O 1
ATOM 551 N N . ASP A 1 85 ? 9.754 0.429 5.443 1.00 92.44 85 ASP A N 1
ATOM 552 C CA . ASP A 1 85 ? 9.767 0.276 6.898 1.00 92.44 85 ASP A CA 1
ATOM 553 C C . ASP A 1 85 ? 8.755 -0.807 7.306 1.00 92.44 85 ASP A C 1
ATOM 555 O O . ASP A 1 85 ? 7.717 -0.579 7.945 1.00 92.44 85 ASP A O 1
ATOM 559 N N . TYR A 1 86 ? 9.061 -2.039 6.900 1.00 93.44 86 TYR A N 1
ATOM 560 C CA . TYR A 1 86 ? 8.241 -3.204 7.206 1.00 93.44 86 TYR A CA 1
ATOM 561 C C . TYR A 1 86 ? 8.148 -3.457 8.712 1.00 93.44 86 TYR A C 1
ATOM 563 O O . TYR A 1 86 ? 7.162 -4.036 9.162 1.00 93.44 86 TYR A O 1
ATOM 571 N N . TRP A 1 87 ? 9.107 -2.981 9.514 1.00 94.81 87 TRP A N 1
ATOM 572 C CA . TRP A 1 87 ? 9.028 -3.024 10.974 1.00 94.81 87 TRP A CA 1
ATOM 573 C C . TRP A 1 87 ? 7.912 -2.121 11.509 1.00 94.81 87 TRP A C 1
ATOM 575 O O . TRP A 1 87 ? 7.094 -2.561 12.328 1.00 94.81 87 TRP A O 1
ATOM 585 N N . ARG A 1 88 ? 7.798 -0.888 11.008 1.00 96.88 88 ARG A N 1
ATOM 586 C CA . ARG A 1 88 ? 6.692 0.003 11.365 1.00 96.88 88 ARG A CA 1
ATOM 587 C C . ARG A 1 88 ? 5.348 -0.513 10.855 1.00 96.88 88 ARG A C 1
ATOM 589 O O . ARG A 1 88 ? 4.373 -0.482 11.611 1.00 96.88 88 ARG A O 1
ATOM 596 N N . ALA A 1 89 ? 5.292 -1.050 9.636 1.00 95.94 89 ALA A N 1
ATOM 597 C CA .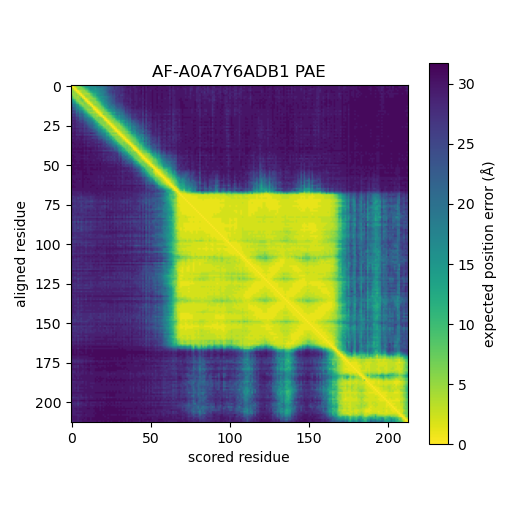 ALA A 1 89 ? 4.082 -1.684 9.102 1.00 95.94 89 ALA A CA 1
ATOM 598 C C . ALA A 1 89 ? 3.674 -2.939 9.910 1.00 95.94 89 ALA A C 1
ATOM 600 O O . ALA A 1 89 ? 2.491 -3.161 10.185 1.00 95.94 89 ALA A O 1
ATOM 601 N N . TRP A 1 90 ? 4.650 -3.727 10.371 1.00 96.56 90 TRP A N 1
ATOM 602 C CA . TRP A 1 90 ? 4.438 -4.886 11.240 1.00 96.56 90 TRP A CA 1
ATOM 603 C C . TRP A 1 90 ? 3.801 -4.498 12.576 1.00 96.56 90 TRP A C 1
ATOM 605 O O . TRP A 1 90 ? 2.816 -5.120 12.985 1.00 96.56 90 TRP A O 1
ATOM 615 N N . GLN A 1 91 ? 4.307 -3.438 13.218 1.00 96.88 91 GLN A N 1
ATOM 616 C CA . GLN A 1 91 ? 3.722 -2.885 14.444 1.00 96.88 91 GLN A CA 1
ATOM 617 C C . GLN A 1 91 ? 2.289 -2.394 14.226 1.00 96.88 91 GLN A C 1
ATOM 619 O O . GLN A 1 91 ? 1.410 -2.757 15.005 1.00 96.88 91 GLN A O 1
ATOM 624 N N . LEU A 1 92 ? 2.059 -1.608 13.167 1.00 96.94 92 LEU A N 1
ATOM 625 C CA . LEU A 1 92 ? 0.763 -0.995 12.852 1.00 96.94 92 LEU A CA 1
ATOM 626 C C . LEU A 1 92 ? -0.322 -1.998 12.438 1.00 96.94 92 LEU A C 1
ATOM 628 O O . LEU A 1 92 ? -1.496 -1.633 12.421 1.00 96.94 92 LEU A O 1
ATOM 632 N N . GLY A 1 93 ? 0.035 -3.236 12.095 1.00 96.12 93 GLY A N 1
ATOM 633 C CA . GLY A 1 93 ? -0.953 -4.238 11.705 1.00 96.12 93 GLY A CA 1
ATOM 634 C C . GLY A 1 93 ? -0.407 -5.576 11.230 1.00 96.12 93 GLY A C 1
ATOM 635 O O . GLY A 1 93 ? -1.055 -6.595 11.454 1.00 96.12 93 GLY A O 1
ATOM 636 N N . GLY A 1 94 ? 0.777 -5.612 10.608 1.00 95.50 94 GLY A N 1
ATOM 637 C CA . GLY A 1 94 ? 1.290 -6.825 9.953 1.00 95.50 94 GLY A CA 1
ATOM 638 C C . GLY A 1 94 ? 1.296 -8.075 10.842 1.00 95.50 94 GLY A C 1
ATOM 639 O O . GLY A 1 94 ? 0.929 -9.153 10.378 1.00 95.50 94 GLY A O 1
ATOM 640 N N . LYS A 1 95 ? 1.569 -7.907 12.142 1.00 96.25 95 LYS A N 1
ATOM 641 C CA . LYS A 1 95 ? 1.530 -8.964 13.171 1.00 96.25 95 LYS A CA 1
ATOM 642 C C . LYS A 1 95 ? 0.172 -9.656 13.378 1.00 96.25 95 LYS A C 1
ATOM 644 O O . LYS A 1 95 ? 0.131 -10.743 13.944 1.00 96.25 95 LYS A O 1
ATOM 649 N N . HIS A 1 96 ? -0.927 -9.036 12.947 1.00 96.19 96 HIS A N 1
ATOM 650 C CA . HIS A 1 96 ? -2.278 -9.611 12.969 1.00 96.19 96 HIS A CA 1
ATOM 651 C C . HIS A 1 96 ? -2.700 -10.186 11.610 1.00 96.19 96 HIS A C 1
ATOM 653 O O . HIS A 1 96 ? -3.695 -10.903 11.527 1.00 96.19 96 HIS A O 1
ATOM 659 N N . LEU A 1 97 ? -1.964 -9.864 10.541 1.00 94.12 97 LEU A N 1
ATOM 660 C CA . LEU A 1 97 ? -2.305 -10.190 9.152 1.00 94.12 97 LEU A CA 1
ATOM 661 C C . LEU A 1 97 ? -1.394 -11.271 8.544 1.00 94.12 97 LEU A C 1
ATOM 663 O O . LEU A 1 97 ? -1.590 -11.676 7.395 1.00 94.12 97 LEU A O 1
ATOM 667 N N . ALA A 1 98 ? -0.375 -11.714 9.277 1.00 93.56 98 ALA A N 1
ATOM 668 C CA . ALA A 1 98 ? 0.633 -12.663 8.826 1.00 93.56 98 ALA A CA 1
ATOM 669 C C . ALA A 1 98 ? 1.121 -13.550 9.969 1.00 93.56 98 ALA A C 1
ATOM 671 O O . ALA A 1 98 ? 1.084 -13.158 11.135 1.00 93.56 98 ALA A O 1
ATOM 672 N N . SER A 1 99 ? 1.608 -14.744 9.630 1.00 91.88 99 SER A N 1
ATOM 673 C CA . SER A 1 99 ? 2.083 -15.703 10.634 1.00 91.88 99 SER A CA 1
ATOM 674 C C . SER A 1 99 ? 3.489 -15.375 11.145 1.00 91.88 99 SER A C 1
ATOM 676 O O . SER A 1 99 ? 3.871 -15.834 12.218 1.00 91.88 99 SER A O 1
ATOM 678 N N . SER A 1 100 ? 4.274 -14.588 10.399 1.00 95.62 100 SER A N 1
ATOM 679 C CA . SER A 1 100 ? 5.596 -14.118 10.830 1.00 95.62 100 SER A CA 1
ATOM 680 C C . SER A 1 100 ? 6.027 -12.839 10.108 1.00 95.62 100 SER A C 1
ATOM 682 O O . SER A 1 100 ? 5.527 -12.530 9.028 1.00 95.62 100 SER A O 1
ATOM 684 N N . TYR A 1 101 ? 7.002 -12.127 10.682 1.00 94.50 101 TYR A N 1
ATOM 685 C CA . TYR A 1 101 ? 7.572 -10.910 10.094 1.00 94.50 101 TYR A CA 1
ATOM 686 C C . TYR A 1 101 ? 8.197 -11.147 8.712 1.00 94.50 101 TYR A C 1
ATOM 688 O O . TYR A 1 101 ? 7.987 -10.360 7.795 1.00 94.50 101 TYR A O 1
ATOM 696 N N . ASN A 1 102 ? 8.935 -12.249 8.545 1.00 93.94 102 ASN A N 1
ATOM 697 C CA . ASN A 1 102 ? 9.584 -12.566 7.273 1.00 93.94 102 ASN A CA 1
ATOM 698 C C . ASN A 1 102 ? 8.553 -12.907 6.186 1.00 93.94 102 ASN A C 1
ATOM 700 O O . ASN A 1 102 ? 8.655 -12.434 5.060 1.00 93.94 102 ASN A O 1
ATOM 704 N N . GLU A 1 103 ? 7.524 -13.680 6.549 1.00 92.44 103 GLU A N 1
ATOM 705 C CA . GLU A 1 103 ? 6.414 -14.007 5.649 1.00 92.44 103 GLU A CA 1
ATOM 706 C C . GLU A 1 103 ? 5.631 -12.750 5.255 1.00 92.44 103 GLU A C 1
ATOM 708 O O . GLU A 1 103 ? 5.291 -12.616 4.090 1.00 92.44 103 GLU A O 1
ATOM 713 N N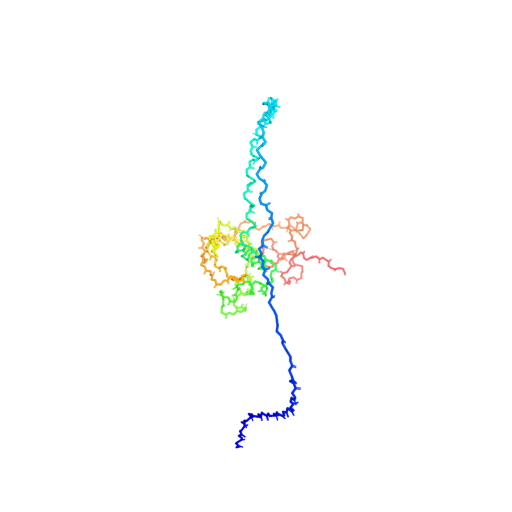 . PHE A 1 104 ? 5.436 -11.797 6.176 1.00 93.88 104 PHE A N 1
ATOM 714 C CA . PHE A 1 104 ? 4.852 -10.480 5.904 1.00 93.88 104 PHE A CA 1
ATOM 715 C C . PHE A 1 104 ? 5.689 -9.634 4.935 1.00 93.88 104 PHE A C 1
ATOM 717 O O . PHE A 1 104 ? 5.157 -9.175 3.927 1.00 93.88 104 PHE A O 1
ATOM 724 N N . ALA A 1 105 ? 6.981 -9.437 5.217 1.00 91.75 105 ALA A N 1
ATOM 725 C CA . ALA A 1 105 ? 7.860 -8.603 4.396 1.00 91.75 105 ALA A CA 1
ATOM 726 C C . ALA A 1 105 ? 8.011 -9.163 2.969 1.00 91.75 105 ALA A C 1
ATOM 728 O O . ALA A 1 105 ? 7.964 -8.410 1.996 1.00 91.75 105 ALA A O 1
ATOM 729 N N . ALA A 1 106 ? 8.090 -10.491 2.829 1.00 89.44 106 ALA A N 1
ATOM 730 C CA . ALA A 1 106 ? 8.180 -11.161 1.533 1.00 89.44 106 ALA A CA 1
ATOM 731 C C . ALA A 1 106 ? 6.984 -10.874 0.600 1.00 89.44 106 ALA A C 1
ATOM 733 O O . ALA A 1 106 ? 7.156 -10.888 -0.617 1.00 89.44 106 ALA A O 1
ATOM 734 N N . ARG A 1 107 ? 5.790 -10.563 1.135 1.00 87.50 107 ARG A N 1
ATOM 735 C CA . ARG A 1 107 ? 4.597 -10.236 0.321 1.00 87.50 107 ARG A CA 1
ATOM 736 C C . ARG A 1 107 ? 4.754 -8.945 -0.481 1.00 87.50 107 ARG A C 1
ATOM 738 O O . ARG A 1 107 ? 4.106 -8.807 -1.513 1.00 87.50 107 ARG A O 1
ATOM 745 N N . PHE A 1 108 ? 5.580 -8.018 0.005 1.00 82.50 108 PHE A N 1
ATOM 746 C CA . PHE A 1 108 ? 5.768 -6.685 -0.573 1.00 82.50 108 PHE A CA 1
ATOM 747 C C . PHE A 1 108 ? 7.058 -6.564 -1.394 1.00 82.50 108 PHE A C 1
ATOM 749 O O . PHE A 1 108 ? 7.251 -5.562 -2.068 1.00 82.50 108 PHE A O 1
ATOM 756 N N . ALA A 1 109 ? 7.914 -7.593 -1.410 1.00 78.94 109 ALA A N 1
ATOM 757 C CA . ALA A 1 109 ? 9.193 -7.570 -2.126 1.00 78.94 109 ALA A CA 1
ATOM 758 C C . ALA A 1 109 ? 9.064 -7.357 -3.652 1.00 78.94 109 ALA A C 1
ATOM 760 O O . ALA A 1 109 ? 10.002 -6.876 -4.279 1.00 78.94 109 ALA A O 1
ATOM 761 N N . GLY A 1 110 ? 7.913 -7.702 -4.245 1.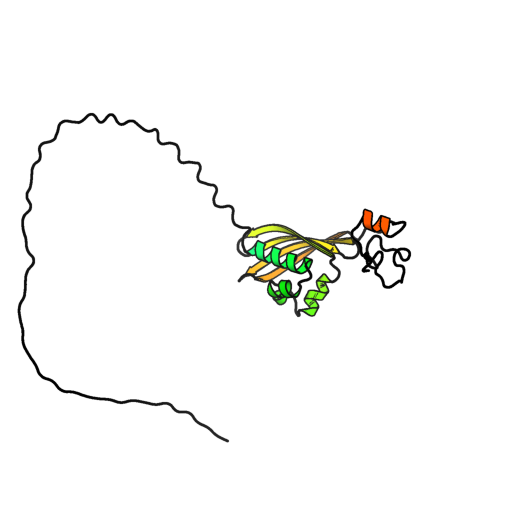00 78.31 110 GLY A N 1
ATOM 762 C CA . GLY A 1 110 ? 7.586 -7.442 -5.655 1.00 78.31 110 GLY A CA 1
ATOM 763 C C . GLY A 1 110 ? 6.762 -6.171 -5.905 1.00 78.31 110 GLY A C 1
ATOM 764 O O . GLY A 1 110 ? 6.350 -5.937 -7.038 1.00 78.31 110 GLY A O 1
ATOM 765 N N . THR A 1 111 ? 6.490 -5.361 -4.878 1.00 82.19 111 THR A N 1
ATOM 766 C CA . THR A 1 111 ? 5.701 -4.125 -4.984 1.00 82.19 111 THR A CA 1
ATOM 767 C C . THR A 1 111 ? 6.632 -2.916 -4.937 1.00 82.19 111 THR A C 1
ATOM 769 O O . THR A 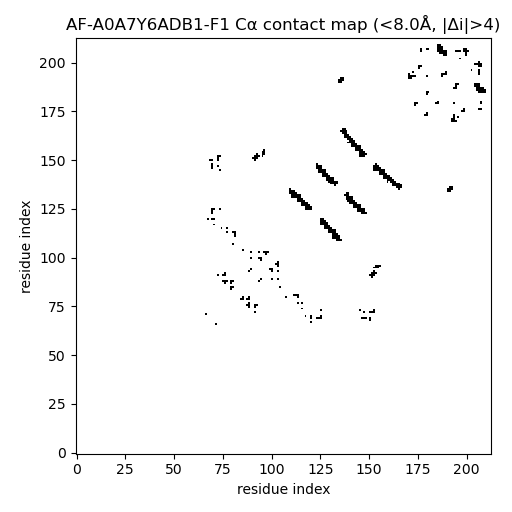1 111 ? 7.375 -2.729 -3.978 1.00 82.19 111 THR A O 1
ATOM 772 N N . ALA A 1 112 ? 6.581 -2.081 -5.974 1.00 77.56 112 ALA A N 1
ATOM 773 C CA . ALA A 1 112 ? 7.318 -0.825 -6.052 1.00 77.56 112 ALA A CA 1
ATOM 774 C C . ALA A 1 112 ? 6.611 0.311 -5.293 1.00 77.56 112 ALA A C 1
ATOM 776 O O . ALA A 1 112 ? 7.277 1.139 -4.673 1.00 77.56 112 ALA A O 1
ATOM 777 N N . TYR A 1 113 ? 5.274 0.370 -5.354 1.00 80.19 113 TYR A N 1
ATOM 778 C CA . TYR A 1 113 ? 4.480 1.395 -4.671 1.00 80.19 113 TYR A CA 1
ATOM 779 C C . TYR A 1 113 ? 3.009 0.988 -4.501 1.00 80.19 113 TYR A C 1
ATOM 781 O O . TYR A 1 113 ? 2.390 0.486 -5.432 1.00 80.19 113 TYR A O 1
ATOM 789 N N . ASP A 1 114 ? 2.430 1.286 -3.342 1.00 82.69 114 ASP A N 1
ATOM 790 C CA . ASP A 1 114 ? 1.019 1.113 -2.999 1.00 82.69 114 ASP A CA 1
ATOM 791 C C . ASP A 1 114 ? 0.289 2.469 -2.970 1.00 82.69 114 ASP A C 1
ATOM 793 O O . ASP A 1 114 ? 0.479 3.286 -2.059 1.00 82.69 114 ASP A O 1
ATOM 797 N N . ALA A 1 115 ? -0.609 2.701 -3.930 1.00 83.81 115 ALA A N 1
ATOM 798 C CA . ALA A 1 115 ? -1.496 3.860 -3.959 1.00 83.81 115 ALA A CA 1
ATOM 799 C C . ALA A 1 115 ? -2.829 3.550 -3.246 1.00 83.81 115 ALA A C 1
ATOM 801 O O . ALA A 1 115 ? -3.731 2.904 -3.788 1.00 83.81 115 ALA A O 1
ATOM 802 N N . LEU A 1 116 ? -2.957 4.024 -2.003 1.00 88.56 116 LEU A N 1
ATOM 803 C CA . LEU A 1 116 ? -4.148 3.856 -1.166 1.00 88.56 116 LEU A CA 1
ATOM 804 C C . LEU A 1 116 ? -5.244 4.886 -1.488 1.00 88.56 116 LEU A C 1
ATOM 806 O O . LEU A 1 116 ? -5.037 6.089 -1.338 1.00 88.56 116 LEU A O 1
ATOM 810 N N . THR A 1 117 ? -6.459 4.408 -1.769 1.00 86.50 117 THR A N 1
ATOM 811 C CA . THR A 1 117 ? -7.690 5.215 -1.762 1.00 86.50 117 THR A CA 1
ATOM 812 C C . THR A 1 117 ? -8.626 4.744 -0.649 1.00 86.50 117 THR A C 1
ATOM 814 O O . THR A 1 117 ? -9.042 3.586 -0.613 1.00 86.50 117 THR A O 1
ATOM 817 N N . ILE A 1 118 ? -9.003 5.640 0.266 1.00 89.56 118 ILE A N 1
ATOM 818 C CA . ILE A 1 118 ? -9.982 5.342 1.322 1.00 89.56 118 ILE A CA 1
ATOM 819 C C . ILE A 1 118 ? -11.378 5.727 0.828 1.00 89.56 118 ILE A C 1
ATOM 821 O O . ILE A 1 118 ? -11.677 6.902 0.633 1.00 89.56 118 ILE A O 1
ATOM 825 N N . VAL A 1 119 ? -12.234 4.723 0.640 1.00 92.69 119 VAL A N 1
ATOM 826 C CA . VAL A 1 119 ? -13.601 4.869 0.107 1.00 92.69 119 VAL A CA 1
ATOM 827 C C . VAL A 1 119 ? -14.588 5.279 1.205 1.00 92.69 119 VAL A C 1
ATOM 829 O O . VAL A 1 119 ? -15.587 5.943 0.936 1.00 92.69 119 VAL A O 1
ATOM 832 N N . GLY A 1 120 ? -14.322 4.910 2.461 1.00 88.81 120 GLY A N 1
ATOM 833 C CA . GLY A 1 120 ? -15.129 5.354 3.595 1.00 88.81 120 GLY A CA 1
ATOM 834 C C . GLY A 1 120 ? -14.679 4.774 4.930 1.00 88.81 120 GLY A C 1
ATOM 835 O O . GLY A 1 120 ? -13.894 3.831 4.985 1.00 88.81 120 GLY A O 1
ATOM 836 N N . VAL A 1 121 ? -15.205 5.332 6.021 1.00 95.69 121 VAL A N 1
ATOM 837 C CA . VAL A 1 121 ? -14.977 4.846 7.389 1.00 95.69 121 VAL A CA 1
ATOM 838 C C . VAL A 1 121 ? -16.319 4.744 8.106 1.00 95.69 121 VAL A C 1
ATOM 840 O O . VAL A 1 121 ? -17.117 5.682 8.072 1.00 95.69 121 VAL A O 1
ATOM 843 N N . ARG A 1 122 ? -16.583 3.612 8.764 1.00 93.69 122 ARG A N 1
ATOM 844 C CA . ARG A 1 122 ? -17.774 3.401 9.597 1.00 93.69 122 ARG A CA 1
ATOM 845 C C . ARG A 1 122 ? -17.357 2.766 10.920 1.00 93.69 122 ARG A C 1
ATOM 847 O O . ARG A 1 122 ? -17.034 1.582 10.974 1.00 93.69 122 ARG A O 1
ATOM 854 N N . GLY A 1 123 ? -17.386 3.569 11.984 1.00 92.75 123 GLY A N 1
ATOM 855 C CA . GLY A 1 123 ? -16.806 3.185 13.268 1.00 92.75 123 GLY A CA 1
ATOM 856 C C . GLY A 1 123 ? -15.331 2.841 13.078 1.00 92.75 123 GLY A C 1
ATOM 857 O O . GLY A 1 123 ? -14.568 3.642 12.549 1.00 92.75 123 GLY A O 1
ATOM 858 N N . ASP A 1 124 ? -14.969 1.624 13.453 1.00 94.88 124 ASP A N 1
ATOM 859 C CA . ASP A 1 124 ? -13.607 1.090 13.401 1.00 94.88 124 ASP A CA 1
ATOM 860 C C . ASP A 1 124 ? -13.233 0.431 12.064 1.00 94.88 124 ASP A C 1
ATOM 862 O O . ASP A 1 124 ? -12.109 -0.052 11.907 1.00 94.88 124 ASP A O 1
ATOM 866 N N . VAL A 1 125 ? -14.177 0.361 11.118 1.00 96.25 125 VAL A N 1
ATOM 867 C CA . VAL A 1 125 ? -13.985 -0.289 9.818 1.00 96.25 125 VAL A CA 1
ATOM 868 C C . VAL A 1 125 ? -13.685 0.757 8.749 1.00 96.25 125 VAL A C 1
ATOM 870 O O . VAL A 1 125 ? -14.486 1.662 8.508 1.00 96.25 125 VAL A O 1
ATOM 873 N N . VAL A 1 126 ? -12.537 0.609 8.092 1.00 97.38 126 VAL A N 1
ATOM 874 C CA . VAL A 1 126 ? -12.087 1.420 6.953 1.00 97.38 126 VAL A CA 1
ATOM 875 C C . VAL A 1 126 ? -12.302 0.614 5.679 1.00 97.38 126 VAL A C 1
ATOM 877 O O . VAL A 1 126 ? -11.754 -0.478 5.558 1.00 97.38 126 VAL A O 1
ATOM 880 N N . THR A 1 127 ? -13.066 1.144 4.727 1.00 96.56 127 THR A N 1
ATOM 881 C CA . THR A 1 127 ? -13.235 0.570 3.384 1.00 96.56 127 THR A CA 1
ATOM 882 C C . THR A 1 127 ? -12.258 1.238 2.427 1.00 96.56 127 THR A C 1
ATOM 884 O O . THR A 1 127 ? -12.155 2.468 2.405 1.00 96.56 127 THR A O 1
ATOM 887 N N . MET A 1 128 ? -11.548 0.446 1.629 1.00 94.81 128 MET A N 1
ATOM 888 C CA . MET A 1 128 ? -10.435 0.924 0.812 1.00 94.81 128 MET A CA 1
ATOM 889 C C . MET A 1 128 ? -10.368 0.263 -0.568 1.00 94.81 128 MET A C 1
ATOM 891 O O . MET A 1 128 ? -10.928 -0.813 -0.797 1.00 94.81 128 MET A O 1
ATOM 895 N N . GLN A 1 129 ? -9.662 0.943 -1.465 1.00 90.62 129 GLN A N 1
ATOM 896 C CA . GLN A 1 129 ? -9.155 0.444 -2.736 1.00 90.62 129 GLN A CA 1
ATOM 897 C C . GLN A 1 129 ? -7.640 0.667 -2.769 1.00 90.62 129 GLN A C 1
ATOM 899 O O . GLN A 1 129 ? -7.146 1.668 -2.243 1.00 90.62 129 GLN A O 1
ATOM 904 N N . LEU A 1 130 ? -6.919 -0.267 -3.378 1.00 92.06 130 LEU A N 1
ATOM 905 C CA . LEU A 1 130 ? -5.475 -0.219 -3.574 1.00 92.06 130 LEU A CA 1
ATOM 906 C C . LEU A 1 130 ? -5.156 -0.362 -5.055 1.00 92.06 130 LEU A C 1
ATOM 908 O O . LEU A 1 130 ? -5.730 -1.228 -5.720 1.00 92.06 130 LEU A O 1
ATOM 912 N N . ASP A 1 131 ? -4.189 0.413 -5.519 1.00 89.06 131 ASP A N 1
ATOM 913 C CA . ASP A 1 131 ? -3.412 0.101 -6.712 1.00 89.06 131 ASP A CA 1
ATOM 914 C C . ASP A 1 131 ? -1.965 -0.178 -6.289 1.00 89.06 131 ASP A C 1
ATOM 916 O O . ASP A 1 131 ? -1.260 0.726 -5.841 1.00 89.06 131 ASP A O 1
ATOM 920 N N . ALA A 1 132 ? -1.559 -1.446 -6.364 1.00 89.38 132 ALA A N 1
ATOM 921 C CA . ALA A 1 132 ? -0.212 -1.896 -6.044 1.00 89.38 132 ALA A CA 1
ATOM 922 C C . ALA A 1 132 ? 0.609 -2.002 -7.334 1.00 89.38 132 ALA A C 1
ATOM 924 O O . ALA A 1 132 ? 0.498 -2.979 -8.085 1.00 89.38 132 ALA A O 1
ATOM 925 N N . VAL A 1 133 ? 1.454 -1.002 -7.574 1.00 84.56 133 VAL A N 1
ATOM 926 C CA . VAL A 1 133 ? 2.439 -0.975 -8.658 1.00 84.56 133 VAL A CA 1
ATOM 927 C C . VAL A 1 133 ? 3.510 -2.017 -8.351 1.00 84.56 133 VAL A C 1
ATOM 929 O O . VAL A 1 133 ? 4.156 -1.966 -7.304 1.00 84.56 133 VAL A O 1
ATOM 932 N N . GLN A 1 134 ? 3.676 -2.997 -9.229 1.00 86.19 134 GLN A N 1
ATOM 933 C CA . GLN A 1 134 ? 4.676 -4.055 -9.109 1.00 86.19 134 GLN A CA 1
ATOM 934 C C . GLN A 1 134 ? 6.026 -3.592 -9.678 1.00 86.19 134 GLN A C 1
ATOM 936 O O . GLN A 1 134 ? 6.088 -2.651 -10.471 1.00 86.19 134 GLN A O 1
ATOM 941 N N . THR A 1 135 ? 7.123 -4.233 -9.276 1.00 79.88 135 THR A N 1
ATOM 942 C CA . THR A 1 135 ? 8.482 -3.865 -9.726 1.00 79.88 135 THR A CA 1
ATOM 943 C C . THR A 1 135 ? 8.718 -4.100 -11.220 1.00 79.88 135 THR A C 1
ATOM 945 O O . THR A 1 135 ? 9.549 -3.416 -11.813 1.00 79.88 135 THR A O 1
ATOM 948 N N . ASP A 1 136 ? 7.947 -4.993 -11.842 1.00 78.69 136 ASP A N 1
ATOM 949 C CA . ASP A 1 136 ? 7.892 -5.214 -13.294 1.00 78.69 136 ASP A CA 1
ATOM 950 C C . ASP A 1 136 ? 7.112 -4.128 -14.073 1.00 78.69 136 ASP A C 1
ATOM 952 O O . ASP A 1 136 ? 7.124 -4.122 -15.304 1.00 78.69 136 ASP A O 1
ATOM 956 N N . GLY A 1 137 ? 6.443 -3.196 -13.381 1.00 72.88 137 GLY A N 1
ATOM 957 C CA . GLY A 1 137 ? 5.596 -2.156 -13.979 1.00 72.88 137 GLY A CA 1
ATOM 958 C C . GLY A 1 137 ? 4.129 -2.555 -14.185 1.00 72.88 137 GLY A C 1
ATOM 959 O O . GLY A 1 137 ? 3.336 -1.743 -14.662 1.00 72.88 137 GLY A O 1
ATOM 960 N N . GLY A 1 138 ? 3.738 -3.781 -13.831 1.00 83.69 138 GLY A N 1
ATOM 961 C CA . GLY A 1 138 ? 2.341 -4.186 -13.732 1.00 83.69 138 GLY A CA 1
ATOM 962 C C . GLY A 1 138 ? 1.626 -3.545 -12.543 1.00 83.69 138 GLY A C 1
ATOM 963 O O . GLY A 1 138 ? 2.239 -3.040 -11.607 1.00 83.69 138 GLY A O 1
ATOM 964 N N . HIS A 1 139 ? 0.300 -3.605 -12.556 1.00 87.25 139 HIS A N 1
ATOM 965 C CA . HIS A 1 139 ? -0.568 -3.098 -11.497 1.00 87.25 139 HIS A CA 1
ATOM 966 C C . HIS A 1 139 ? -1.448 -4.219 -10.949 1.00 87.25 139 HIS A C 1
ATOM 968 O O . HIS A 1 139 ? -2.008 -5.023 -11.705 1.00 87.25 139 HIS A O 1
ATOM 974 N N . ARG A 1 140 ? -1.632 -4.263 -9.628 1.00 91.38 140 ARG A N 1
ATOM 975 C CA . ARG A 1 140 ? -2.581 -5.169 -8.968 1.00 91.38 140 ARG A CA 1
ATOM 976 C C . ARG A 1 140 ? -3.585 -4.357 -8.171 1.00 91.38 140 ARG A C 1
ATOM 978 O O . ARG A 1 140 ? -3.223 -3.647 -7.238 1.00 91.38 140 ARG A O 1
ATOM 985 N N . TYR A 1 141 ? -4.857 -4.502 -8.524 1.00 93.50 141 TYR A N 1
ATOM 986 C CA . TYR A 1 141 ? -5.939 -3.783 -7.867 1.00 93.50 141 TYR A CA 1
ATOM 987 C C . TYR A 1 141 ? -6.530 -4.628 -6.752 1.00 93.50 141 TYR A C 1
ATOM 989 O O . TYR A 1 141 ? -6.861 -5.800 -6.956 1.00 93.50 141 TYR A O 1
ATOM 997 N N . PHE A 1 142 ? -6.707 -4.018 -5.586 1.00 96.06 142 PHE A N 1
ATOM 998 C CA . PHE A 1 142 ? -7.365 -4.644 -4.447 1.00 96.06 142 PHE A CA 1
ATOM 999 C C . PHE A 1 142 ? -8.493 -3.758 -3.931 1.00 96.06 142 PHE A C 1
ATOM 1001 O O . PHE A 1 142 ? -8.467 -2.535 -4.067 1.00 96.06 142 PHE A O 1
ATOM 1008 N N . ALA A 1 143 ? -9.484 -4.373 -3.302 1.00 96.81 143 ALA A N 1
ATOM 1009 C CA . ALA A 1 143 ? -10.487 -3.665 -2.524 1.00 96.81 143 ALA A CA 1
ATOM 1010 C C . ALA A 1 143 ? -10.854 -4.478 -1.287 1.00 96.81 143 ALA A C 1
ATOM 1012 O O . ALA A 1 143 ? -10.716 -5.705 -1.262 1.00 96.81 143 ALA A O 1
ATOM 1013 N N . GLY A 1 144 ? -11.340 -3.799 -0.255 1.00 97.00 144 GLY A N 1
ATOM 1014 C CA . GLY A 1 144 ? -11.767 -4.486 0.951 1.00 97.00 144 GLY A CA 1
ATOM 1015 C C . GLY A 1 144 ? -11.905 -3.589 2.161 1.00 97.00 144 GLY A C 1
ATOM 1016 O O . GLY A 1 144 ? -12.109 -2.378 2.045 1.00 97.00 144 GLY A O 1
ATOM 1017 N N . THR A 1 145 ? -11.805 -4.210 3.331 1.00 97.69 145 THR A N 1
ATOM 1018 C CA . THR A 1 145 ? -11.944 -3.537 4.617 1.00 97.69 145 THR A CA 1
ATOM 1019 C C . THR A 1 145 ? -10.833 -3.888 5.597 1.00 97.69 145 THR A C 1
ATOM 1021 O O . THR A 1 145 ? -10.379 -5.029 5.684 1.00 97.69 145 THR A O 1
ATOM 1024 N N . TYR A 1 146 ? -10.450 -2.898 6.397 1.00 98.06 146 TYR A N 1
ATOM 1025 C CA . TYR A 1 146 ? -9.607 -3.052 7.577 1.00 98.06 146 TYR A CA 1
ATOM 1026 C C . TYR A 1 146 ? -10.411 -2.744 8.835 1.00 98.06 146 TYR A C 1
ATOM 1028 O O . TYR A 1 146 ? -11.191 -1.795 8.849 1.00 98.06 146 TYR A O 1
ATOM 1036 N N . THR A 1 147 ? -10.203 -3.516 9.900 1.00 98.06 147 THR A N 1
ATOM 1037 C CA . THR A 1 147 ? -10.716 -3.202 11.242 1.00 98.06 147 THR A CA 1
ATOM 1038 C C . THR A 1 147 ? -9.565 -2.709 12.105 1.00 98.06 147 THR A C 1
ATOM 1040 O O . THR A 1 147 ? -8.574 -3.423 12.272 1.00 98.06 147 THR A O 1
ATOM 1043 N N . VAL A 1 148 ? -9.703 -1.510 12.668 1.00 97.44 148 VAL A N 1
ATOM 1044 C CA . VAL A 1 148 ? -8.665 -0.855 13.475 1.00 97.44 148 VAL A CA 1
ATOM 1045 C C . VAL A 1 148 ? -9.085 -0.809 14.941 1.00 97.44 148 VAL A C 1
ATOM 1047 O O . VAL A 1 148 ? -10.179 -0.356 15.262 1.00 97.44 148 VAL A O 1
ATOM 1050 N N . ARG A 1 149 ? -8.227 -1.254 15.859 1.00 94.88 149 ARG A N 1
ATOM 1051 C CA . ARG A 1 149 ? -8.450 -1.183 17.314 1.00 94.88 149 ARG A CA 1
ATOM 1052 C C . ARG A 1 149 ? -7.151 -0.776 17.997 1.00 94.88 149 ARG A C 1
ATOM 1054 O O . ARG A 1 149 ? -6.084 -1.205 17.586 1.00 94.88 149 ARG A O 1
ATOM 1061 N N . GLY A 1 150 ? -7.223 0.073 19.023 1.00 90.56 150 GLY A N 1
ATOM 1062 C CA . GLY A 1 150 ? -6.038 0.468 19.802 1.00 90.56 150 GLY A CA 1
ATOM 1063 C C . GLY A 1 150 ? -4.941 1.211 19.022 1.00 90.56 150 GLY A C 1
ATOM 1064 O O . GLY A 1 150 ? -3.826 1.310 19.515 1.00 90.56 150 GLY A O 1
ATOM 1065 N N . GLY A 1 151 ? -5.241 1.731 17.825 1.00 93.38 151 GLY A N 1
ATOM 1066 C CA . GLY A 1 151 ? -4.247 2.335 16.928 1.00 93.38 151 GLY A CA 1
ATOM 1067 C C . GLY A 1 151 ? -3.600 1.357 15.939 1.00 93.38 151 GLY A C 1
ATOM 1068 O O . GLY A 1 151 ? -2.653 1.741 15.260 1.00 93.38 151 GLY A O 1
ATOM 1069 N N . GLU A 1 152 ? -4.103 0.123 15.841 1.00 96.44 152 GLU A N 1
ATOM 1070 C CA . GLU A 1 152 ? -3.508 -0.958 15.048 1.00 96.44 152 GLU A CA 1
ATOM 1071 C C . GLU A 1 152 ? -4.571 -1.674 14.202 1.00 96.44 152 GLU A C 1
ATOM 1073 O O . GLU A 1 152 ? -5.733 -1.797 14.600 1.00 96.44 152 GLU A O 1
ATOM 1078 N N . ILE A 1 153 ? -4.192 -2.155 13.020 1.00 97.94 153 ILE A N 1
ATOM 1079 C CA . ILE A 1 153 ? -5.041 -3.000 12.177 1.00 97.94 153 ILE A CA 1
ATOM 1080 C C . ILE A 1 153 ? -5.070 -4.403 12.789 1.00 97.94 153 ILE A C 1
ATOM 1082 O O . ILE A 1 153 ? -4.063 -5.107 12.784 1.00 97.94 153 ILE A O 1
ATOM 1086 N N . VAL A 1 154 ? -6.231 -4.822 13.290 1.00 98.00 154 VAL A N 1
ATOM 1087 C CA . VAL A 1 154 ? -6.407 -6.119 13.973 1.00 98.00 154 VAL A CA 1
ATOM 1088 C C . VAL A 1 154 ? -7.081 -7.182 13.107 1.00 98.00 154 VAL A C 1
ATOM 1090 O O . VAL A 1 154 ? -7.030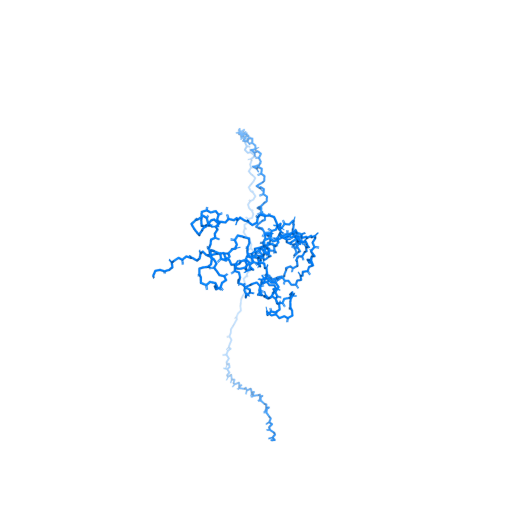 -8.362 13.439 1.00 98.00 154 VAL A O 1
ATOM 1093 N N . ALA A 1 155 ? -7.715 -6.781 12.003 1.00 96.88 155 ALA A N 1
ATOM 1094 C CA . ALA A 1 155 ? -8.262 -7.691 11.003 1.00 96.88 155 ALA A CA 1
ATOM 1095 C C . ALA A 1 155 ? -8.324 -7.018 9.626 1.00 96.88 155 ALA A C 1
ATOM 1097 O O . ALA A 1 155 ? -8.510 -5.801 9.528 1.00 96.88 155 ALA A O 1
ATOM 1098 N N . ALA A 1 156 ? -8.225 -7.822 8.570 1.00 96.94 156 ALA A N 1
ATOM 1099 C CA . ALA A 1 156 ? -8.376 -7.390 7.187 1.00 96.94 156 ALA A CA 1
ATOM 1100 C C . ALA A 1 156 ? -9.249 -8.376 6.408 1.00 96.94 156 ALA A C 1
ATOM 1102 O O . ALA A 1 156 ? -9.132 -9.588 6.578 1.00 96.94 156 ALA A O 1
ATOM 1103 N N . SER A 1 157 ? -10.080 -7.846 5.518 1.00 96.69 157 SER A N 1
ATOM 1104 C CA . SER A 1 157 ? -10.768 -8.590 4.467 1.00 96.69 157 SER A CA 1
ATOM 1105 C C . SER A 1 157 ? -10.527 -7.846 3.160 1.00 96.69 157 SER A C 1
ATOM 1107 O O . SER A 1 157 ? -11.324 -7.005 2.749 1.00 96.69 157 SER A O 1
ATOM 1109 N N . VAL A 1 158 ? -9.360 -8.090 2.564 1.00 95.69 158 VAL A N 1
ATOM 1110 C CA . VAL A 1 158 ? -8.908 -7.478 1.308 1.00 95.69 158 VAL A CA 1
ATOM 1111 C C . VAL A 1 158 ? -8.848 -8.561 0.245 1.00 95.69 158 VAL A C 1
ATOM 1113 O O . VAL A 1 158 ? -8.364 -9.660 0.511 1.00 95.69 158 VAL A O 1
ATOM 1116 N N . GLN A 1 159 ? -9.374 -8.271 -0.941 1.00 96.25 159 GLN A N 1
ATOM 1117 C CA . GLN A 1 159 ? -9.427 -9.183 -2.081 1.00 96.25 159 GLN A CA 1
ATOM 1118 C C . GLN A 1 159 ? -8.852 -8.488 -3.315 1.00 96.25 159 GLN A C 1
ATOM 1120 O O . GLN A 1 159 ? -9.028 -7.281 -3.488 1.00 96.25 159 GLN A O 1
ATOM 1125 N N . GLN A 1 160 ? -8.176 -9.245 -4.179 1.00 95.88 160 GLN A N 1
ATOM 1126 C CA . GLN A 1 160 ? -7.732 -8.727 -5.469 1.00 95.88 160 GLN A CA 1
ATOM 1127 C C . GLN A 1 160 ? -8.953 -8.585 -6.389 1.00 95.88 160 GLN A C 1
ATOM 1129 O O . GLN A 1 160 ? -9.680 -9.550 -6.614 1.00 95.88 160 GLN A O 1
ATOM 1134 N N . THR A 1 161 ? -9.187 -7.380 -6.899 1.00 97.19 161 THR A N 1
ATOM 1135 C CA . THR A 1 161 ? -10.295 -7.054 -7.812 1.00 97.19 161 THR A CA 1
ATOM 1136 C C . THR A 1 161 ? -9.870 -7.068 -9.277 1.00 97.19 161 THR A C 1
ATOM 1138 O O . THR A 1 161 ? -10.721 -7.166 -10.157 1.00 97.19 161 THR A O 1
ATOM 1141 N N . GLY A 1 162 ? -8.565 -7.009 -9.550 1.00 93.12 162 GLY A N 1
ATOM 1142 C CA . GLY A 1 162 ? -8.016 -7.139 -10.893 1.00 93.12 162 GLY A CA 1
ATOM 1143 C C . GLY A 1 162 ? -6.493 -7.069 -10.918 1.00 93.12 162 GLY A C 1
ATOM 1144 O O . GLY A 1 162 ? -5.829 -6.943 -9.889 1.00 93.12 162 GLY A O 1
ATOM 1145 N N . SER A 1 163 ? -5.931 -7.151 -12.115 1.00 92.44 163 SER A N 1
ATOM 1146 C CA . SER A 1 163 ? -4.526 -6.845 -12.378 1.00 92.44 163 SER A CA 1
ATOM 1147 C C . SER A 1 163 ? -4.344 -6.491 -13.842 1.00 92.44 163 SER A C 1
ATOM 1149 O O . SER A 1 163 ? -4.945 -7.128 -14.709 1.00 92.44 163 SER A O 1
ATOM 1151 N N . VAL A 1 164 ? -3.483 -5.519 -14.102 1.00 83.94 164 VAL A N 1
ATOM 1152 C CA . VAL A 1 164 ? -2.960 -5.207 -15.428 1.00 83.94 164 VAL A CA 1
ATOM 1153 C C . VAL A 1 164 ? -1.516 -5.684 -15.427 1.00 83.94 164 VAL A C 1
ATOM 1155 O O . VAL A 1 164 ? -0.705 -5.210 -14.639 1.00 83.94 164 VAL A O 1
ATOM 1158 N N . ALA A 1 165 ? -1.208 -6.674 -16.264 1.00 79.38 165 ALA A N 1
ATOM 1159 C CA . ALA A 1 165 ? 0.176 -7.074 -16.499 1.00 79.38 165 ALA A CA 1
ATOM 1160 C C . ALA A 1 165 ? 0.967 -5.875 -17.054 1.00 79.38 165 ALA A C 1
ATOM 1162 O O . ALA A 1 165 ? 0.359 -5.033 -17.726 1.00 79.38 165 ALA A O 1
ATOM 1163 N N . PRO A 1 166 ? 2.290 -5.790 -16.829 1.00 67.62 166 PRO A N 1
ATOM 1164 C CA . PRO A 1 166 ? 3.097 -4.779 -17.492 1.00 67.62 166 PRO A CA 1
ATOM 1165 C C . PRO A 1 166 ? 2.888 -4.920 -18.997 1.00 67.62 166 PRO A C 1
ATOM 1167 O O . PRO A 1 166 ? 2.944 -6.026 -19.548 1.00 67.62 166 PRO A O 1
ATOM 1170 N N . THR A 1 167 ? 2.598 -3.811 -19.673 1.00 57.34 167 THR A N 1
ATOM 1171 C CA . THR A 1 167 ? 2.432 -3.834 -21.123 1.00 57.34 167 THR A CA 1
ATOM 1172 C C . THR A 1 167 ? 3.769 -4.242 -21.731 1.00 57.34 167 THR A C 1
ATOM 1174 O O . THR A 1 167 ? 4.701 -3.446 -21.760 1.00 57.34 167 THR A O 1
ATOM 1177 N N . ALA A 1 168 ? 3.866 -5.466 -22.257 1.00 53.72 168 ALA A N 1
ATOM 1178 C CA . ALA A 1 168 ? 5.060 -5.990 -22.934 1.00 53.72 168 ALA A CA 1
ATOM 1179 C C . ALA A 1 168 ? 5.320 -5.324 -24.310 1.00 53.72 168 ALA A C 1
ATOM 1181 O O . ALA A 1 168 ? 5.853 -5.938 -25.232 1.00 53.72 168 ALA A O 1
ATOM 1182 N N . GLY A 1 169 ? 4.898 -4.069 -24.461 1.00 48.31 169 GLY A N 1
ATOM 1183 C CA . GLY A 1 169 ? 5.072 -3.214 -25.620 1.00 48.31 169 GLY A CA 1
ATOM 1184 C C . GLY A 1 169 ? 5.535 -1.844 -25.143 1.00 48.31 169 GLY A C 1
ATOM 1185 O O . GLY A 1 169 ? 4.770 -1.122 -24.509 1.00 48.31 169 GLY A O 1
ATOM 1186 N N . SER A 1 170 ? 6.778 -1.511 -25.490 1.00 50.28 170 SER A N 1
ATOM 1187 C CA . SER A 1 170 ? 7.442 -0.235 -25.198 1.00 50.28 170 SER A CA 1
ATOM 1188 C C . SER A 1 170 ? 7.843 -0.010 -23.734 1.00 50.28 170 SER A C 1
ATOM 1190 O O . SER A 1 170 ? 7.487 0.999 -23.127 1.00 50.28 170 SER A O 1
ATOM 1192 N N . SER A 1 171 ? 8.735 -0.867 -23.222 1.00 55.34 171 SER A N 1
ATOM 1193 C CA . SER A 1 171 ? 9.827 -0.344 -22.386 1.00 55.34 171 SER A CA 1
ATOM 1194 C C . SER A 1 171 ? 10.474 0.835 -23.131 1.00 55.34 171 SER A C 1
ATOM 1196 O O . SER A 1 171 ? 10.772 0.673 -24.320 1.00 55.34 171 SER A O 1
ATOM 1198 N N . PRO A 1 172 ? 10.690 2.003 -22.503 1.00 65.62 172 PRO A N 1
ATOM 1199 C CA . PRO A 1 172 ? 11.419 3.089 -23.148 1.00 65.62 172 PRO A CA 1
ATOM 1200 C C . PRO A 1 172 ? 12.831 2.604 -23.502 1.00 65.62 172 PRO A C 1
ATOM 1202 O O . PRO A 1 172 ? 13.570 2.133 -22.642 1.00 65.62 172 PRO A O 1
ATOM 1205 N N . SER A 1 173 ? 13.179 2.660 -24.787 1.00 68.75 173 SER A N 1
ATOM 1206 C CA . SER A 1 173 ? 14.504 2.274 -25.271 1.00 68.75 173 SER A CA 1
ATOM 1207 C C . SER A 1 173 ? 15.413 3.489 -25.208 1.00 68.75 173 SER A C 1
ATOM 1209 O O . SER A 1 173 ? 15.320 4.355 -26.074 1.00 68.75 173 SER A O 1
ATOM 1211 N N . TYR A 1 174 ? 16.280 3.546 -24.202 1.00 78.25 174 TYR A N 1
ATOM 1212 C CA . TYR A 1 174 ? 17.267 4.614 -24.077 1.00 78.25 174 TYR A CA 1
ATOM 1213 C C . TYR A 1 174 ? 18.498 4.309 -24.923 1.00 78.25 174 TYR A C 1
ATOM 1215 O O . TYR A 1 174 ? 19.070 3.222 -24.815 1.00 78.25 174 TYR A O 1
ATOM 1223 N N . ASP A 1 175 ? 18.960 5.279 -25.710 1.00 83.12 175 ASP A N 1
ATOM 1224 C CA . ASP A 1 175 ? 20.216 5.136 -26.461 1.00 83.12 175 ASP A CA 1
ATOM 1225 C C . ASP A 1 175 ? 21.430 5.042 -25.520 1.00 83.12 175 ASP A C 1
ATOM 1227 O O . ASP A 1 175 ? 22.444 4.428 -25.849 1.00 83.12 175 ASP A O 1
ATOM 1231 N N . ASN A 1 176 ? 21.348 5.681 -24.348 1.00 83.38 176 ASN A N 1
ATOM 1232 C CA . ASN A 1 176 ? 22.393 5.710 -23.326 1.00 83.38 176 ASN A CA 1
ATOM 1233 C C . ASN A 1 176 ? 21.846 6.228 -21.979 1.00 83.38 176 ASN A C 1
ATOM 1235 O O . ASN A 1 176 ? 20.731 6.736 -21.876 1.00 83.38 176 ASN A O 1
ATOM 1239 N N . CYS A 1 177 ? 22.676 6.178 -20.938 1.00 86.81 177 CYS A N 1
ATOM 1240 C CA . CYS A 1 177 ? 22.284 6.589 -19.591 1.00 86.81 177 CYS A CA 1
ATOM 1241 C C . CYS A 1 177 ? 22.111 8.098 -19.348 1.00 86.81 177 CYS A C 1
ATOM 1243 O O . CYS A 1 177 ? 21.692 8.476 -18.256 1.00 86.81 177 CYS A O 1
ATOM 1245 N N . ALA A 1 178 ? 22.433 8.989 -20.290 1.00 85.38 178 ALA A N 1
ATOM 1246 C CA . ALA A 1 178 ? 22.027 10.394 -20.176 1.00 85.38 178 ALA A CA 1
ATOM 1247 C C . ALA A 1 178 ? 20.550 10.567 -20.570 1.00 85.38 178 ALA A C 1
ATOM 1249 O O . ALA A 1 178 ? 19.813 11.270 -19.883 1.00 85.38 178 ALA A O 1
ATOM 1250 N N . ASP A 1 179 ? 20.115 9.853 -21.609 1.00 80.06 179 ASP A N 1
ATOM 1251 C CA . ASP A 1 179 ? 18.724 9.799 -22.070 1.00 80.06 179 ASP A CA 1
ATOM 1252 C C . ASP A 1 179 ? 17.807 9.161 -21.004 1.00 80.06 179 ASP A C 1
ATOM 1254 O O . ASP A 1 179 ? 16.814 9.754 -20.577 1.00 80.06 179 ASP A O 1
ATOM 1258 N N . ALA A 1 180 ? 18.241 8.031 -20.432 1.00 79.12 180 ALA A N 1
ATOM 1259 C CA . ALA A 1 180 ? 17.569 7.377 -19.304 1.00 79.12 180 ALA A CA 1
ATOM 1260 C C . ALA A 1 180 ? 17.340 8.315 -18.101 1.00 79.12 180 ALA A C 1
ATOM 1262 O O . ALA A 1 180 ? 16.250 8.339 -17.524 1.00 79.12 180 ALA A O 1
ATOM 1263 N N . ARG A 1 181 ? 18.351 9.125 -17.751 1.00 79.12 181 ARG A N 1
ATOM 1264 C CA . ARG A 1 181 ? 18.308 10.110 -16.651 1.00 79.12 181 ARG A CA 1
ATOM 1265 C C . ARG A 1 181 ? 17.474 11.354 -16.972 1.00 79.12 181 ARG A C 1
ATOM 1267 O O . ARG A 1 181 ? 17.025 12.028 -16.048 1.00 79.12 181 ARG A O 1
ATOM 1274 N N . ALA A 1 182 ? 17.267 11.671 -18.250 1.00 75.75 182 ALA A N 1
ATOM 1275 C CA . ALA A 1 182 ? 16.411 12.776 -18.680 1.00 75.75 182 ALA A CA 1
ATOM 1276 C C . ALA A 1 182 ? 14.916 12.412 -18.634 1.00 75.75 182 ALA A C 1
ATOM 1278 O O . ALA A 1 182 ? 14.076 13.286 -18.410 1.00 75.75 182 ALA A O 1
ATOM 1279 N N . HIS A 1 183 ? 14.589 11.130 -18.829 1.00 64.75 183 HIS A N 1
ATOM 1280 C CA . HIS A 1 183 ? 13.212 10.648 -18.970 1.00 64.75 183 HIS A CA 1
ATOM 1281 C C . HIS A 1 183 ? 12.686 9.839 -17.775 1.00 64.75 183 HIS A C 1
ATOM 1283 O O . HIS A 1 183 ? 11.474 9.799 -17.558 1.00 64.75 183 HIS A O 1
ATOM 1289 N N . THR A 1 184 ? 13.565 9.249 -16.962 1.00 62.97 184 THR A N 1
ATOM 1290 C CA . THR A 1 184 ? 13.204 8.469 -15.767 1.00 62.97 184 THR A CA 1
ATOM 1291 C C . THR A 1 184 ? 14.131 8.742 -14.587 1.00 62.97 184 THR A C 1
ATOM 1293 O O . THR A 1 184 ? 15.208 9.317 -14.727 1.00 62.97 184 THR A O 1
ATOM 1296 N N . ARG A 1 185 ? 13.715 8.310 -13.390 1.00 66.50 185 ARG A N 1
ATOM 1297 C CA . ARG A 1 185 ? 14.627 8.190 -12.249 1.00 66.50 185 ARG A CA 1
ATOM 1298 C C . ARG A 1 185 ? 15.498 6.950 -12.441 1.00 66.50 185 ARG A C 1
ATOM 1300 O O . ARG A 1 185 ? 14.961 5.855 -12.534 1.00 66.50 185 ARG A O 1
ATOM 1307 N N . THR A 1 186 ? 16.812 7.145 -12.460 1.00 74.00 186 THR A N 1
ATOM 1308 C CA . THR A 1 186 ? 17.821 6.081 -12.349 1.00 74.00 186 THR A CA 1
ATOM 1309 C C . THR A 1 186 ? 18.283 5.959 -10.883 1.00 74.00 186 THR A C 1
ATOM 1311 O O . THR A 1 186 ? 18.124 6.938 -10.142 1.00 74.00 186 THR A O 1
ATOM 1314 N N . PRO A 1 187 ? 18.869 4.831 -10.430 1.00 78.19 187 PRO A N 1
ATOM 1315 C CA . PRO A 1 187 ? 19.257 3.636 -11.195 1.00 78.19 187 PRO A CA 1
ATOM 1316 C C . PRO A 1 187 ? 18.069 2.851 -11.763 1.00 78.19 187 PRO A C 1
ATOM 1318 O O . PRO A 1 187 ? 16.956 2.963 -11.250 1.00 78.19 187 PRO A O 1
ATOM 1321 N N . ILE A 1 188 ? 18.304 2.079 -12.827 1.00 77.69 188 ILE A N 1
ATOM 1322 C CA . ILE A 1 188 ? 17.311 1.185 -13.437 1.00 77.69 188 ILE A CA 1
ATOM 1323 C C . ILE A 1 188 ? 17.752 -0.256 -13.184 1.00 77.69 188 ILE A C 1
ATOM 1325 O O . ILE A 1 188 ? 18.790 -0.688 -13.673 1.00 77.69 188 ILE A O 1
ATOM 1329 N N . TYR A 1 189 ? 16.955 -1.017 -12.447 1.00 83.31 189 TYR A N 1
ATOM 1330 C CA . TYR A 1 189 ? 17.302 -2.381 -12.049 1.00 83.31 189 TYR A CA 1
ATOM 1331 C C . TYR A 1 189 ? 16.870 -3.415 -13.093 1.00 83.31 189 TYR A C 1
ATOM 1333 O O . TYR A 1 189 ? 15.882 -3.225 -13.809 1.00 83.31 189 TYR A O 1
ATOM 1341 N N . VAL A 1 190 ? 17.571 -4.548 -13.151 1.00 71.44 190 VAL A N 1
ATOM 1342 C CA . VAL A 1 190 ? 17.219 -5.679 -14.016 1.00 71.44 190 VAL A CA 1
ATOM 1343 C C . VAL A 1 190 ? 15.747 -6.084 -13.850 1.00 71.44 190 VAL A C 1
ATOM 1345 O O . VAL A 1 190 ? 15.239 -6.269 -12.746 1.00 71.44 190 VAL A O 1
ATOM 1348 N N . GLY A 1 191 ? 15.041 -6.202 -14.977 1.00 69.81 191 GLY A N 1
ATOM 1349 C CA . GLY A 1 191 ? 13.605 -6.497 -15.014 1.00 69.81 191 GLY A CA 1
ATOM 1350 C C . GLY A 1 191 ? 12.680 -5.276 -14.918 1.00 69.81 191 GLY A C 1
ATOM 1351 O O . GLY A 1 191 ? 11.485 -5.432 -15.160 1.00 69.81 191 GLY A O 1
ATOM 1352 N N . GLN A 1 192 ? 13.192 -4.071 -14.643 1.00 71.62 192 GLN A N 1
ATOM 1353 C CA . GLN A 1 192 ? 12.391 -2.846 -14.738 1.00 71.62 192 GLN A CA 1
ATOM 1354 C C . GLN A 1 192 ? 12.178 -2.407 -16.200 1.00 71.62 192 GLN A C 1
ATOM 1356 O O . GLN A 1 192 ? 13.058 -2.604 -17.048 1.00 71.62 192 GLN A O 1
ATOM 1361 N N . PRO A 1 193 ? 11.049 -1.742 -16.517 1.00 72.62 193 PRO A N 1
ATOM 1362 C CA . PRO A 1 193 ? 10.844 -1.106 -17.815 1.00 72.62 193 PRO A CA 1
ATOM 1363 C C . PRO A 1 193 ? 11.952 -0.091 -18.129 1.00 72.62 193 PRO A C 1
ATOM 1365 O O . PRO A 1 193 ? 12.146 0.884 -17.407 1.00 72.62 193 PRO A O 1
ATOM 1368 N N . GLY A 1 194 ? 12.666 -0.316 -19.232 1.00 76.69 194 GLY A N 1
ATOM 1369 C CA . GLY A 1 194 ? 13.793 0.516 -19.668 1.00 76.69 194 GLY A CA 1
ATOM 1370 C C . GLY A 1 194 ? 15.174 0.007 -19.245 1.00 76.69 194 GLY A C 1
ATOM 1371 O O . GLY A 1 194 ? 16.173 0.585 -19.666 1.00 76.69 194 GLY A O 1
ATOM 1372 N N . TYR A 1 195 ? 15.262 -1.091 -18.482 1.00 79.94 195 TYR A N 1
ATOM 1373 C CA . TYR A 1 195 ? 16.527 -1.809 -18.323 1.00 79.94 195 TYR A CA 1
ATOM 1374 C C . TYR A 1 195 ? 16.940 -2.435 -19.658 1.00 79.94 195 TYR A C 1
ATOM 1376 O O . TYR A 1 195 ? 16.143 -3.120 -20.308 1.00 79.94 195 TYR A O 1
ATOM 1384 N N . ALA A 1 196 ? 18.202 -2.258 -20.038 1.00 78.31 196 ALA A N 1
ATOM 1385 C CA . ALA A 1 196 ? 18.803 -2.939 -21.173 1.00 78.31 196 ALA A CA 1
ATOM 1386 C C . ALA A 1 196 ? 20.300 -3.186 -20.903 1.00 78.31 196 ALA A C 1
ATOM 1388 O O . ALA A 1 196 ? 20.956 -2.290 -20.373 1.00 78.31 196 ALA A O 1
ATOM 1389 N N . PRO A 1 197 ? 20.878 -4.341 -21.296 1.00 80.62 197 PRO A N 1
ATOM 1390 C CA . PRO A 1 197 ? 22.281 -4.669 -21.003 1.00 80.62 197 PRO A CA 1
ATOM 1391 C C . PRO A 1 197 ? 23.339 -3.731 -21.606 1.00 80.62 197 PRO A C 1
ATOM 1393 O O . PRO A 1 197 ? 24.512 -3.888 -21.310 1.00 80.62 197 PRO A O 1
ATOM 1396 N N . HIS A 1 198 ? 22.974 -2.786 -22.481 1.00 82.12 198 HIS A N 1
ATOM 1397 C CA . HIS A 1 198 ? 23.894 -1.752 -22.984 1.00 82.12 198 HIS A CA 1
ATOM 1398 C C . HIS A 1 198 ? 23.934 -0.487 -22.109 1.00 82.12 198 HIS A C 1
ATOM 1400 O O . HIS A 1 198 ? 24.720 0.419 -22.380 1.00 82.12 198 HIS A O 1
ATOM 1406 N N . LEU A 1 199 ? 23.069 -0.413 -21.094 1.00 85.69 199 LEU A N 1
ATOM 1407 C CA . LEU A 1 199 ? 22.977 0.664 -20.101 1.00 85.69 199 LEU A CA 1
ATOM 1408 C C . LEU A 1 199 ? 23.612 0.276 -18.751 1.00 85.69 199 LEU A C 1
ATOM 1410 O O . LEU A 1 199 ? 23.791 1.125 -17.879 1.00 85.69 199 LEU A O 1
ATOM 1414 N N . ASP A 1 200 ? 23.921 -1.007 -18.599 1.00 82.88 200 ASP A N 1
ATOM 1415 C CA . ASP A 1 200 ? 24.590 -1.647 -17.474 1.00 82.88 200 ASP A CA 1
ATOM 1416 C C . ASP A 1 200 ? 26.003 -2.015 -17.961 1.00 82.88 200 ASP A C 1
ATOM 1418 O O . ASP A 1 200 ? 26.169 -2.891 -18.812 1.00 82.88 200 ASP A O 1
ATOM 1422 N N . ALA A 1 201 ? 27.007 -1.229 -17.564 1.00 81.38 201 ALA A N 1
ATOM 1423 C CA . ALA A 1 201 ? 28.334 -1.267 -18.190 1.00 81.38 201 ALA A CA 1
ATOM 1424 C C . ALA A 1 201 ? 29.205 -2.426 -17.675 1.00 81.38 201 ALA A C 1
ATOM 1426 O O . ALA A 1 201 ? 30.112 -2.881 -18.379 1.00 81.38 201 ALA A O 1
ATOM 1427 N N . ASP A 1 202 ? 28.929 -2.880 -16.459 1.00 81.62 202 ASP A N 1
ATOM 1428 C CA . ASP A 1 202 ? 29.633 -3.917 -15.712 1.00 81.62 202 ASP A CA 1
ATOM 1429 C C . ASP A 1 202 ? 28.786 -5.182 -15.472 1.00 81.62 202 ASP A C 1
ATOM 1431 O O . ASP A 1 202 ? 29.341 -6.220 -15.100 1.00 81.62 202 ASP A O 1
ATOM 1435 N 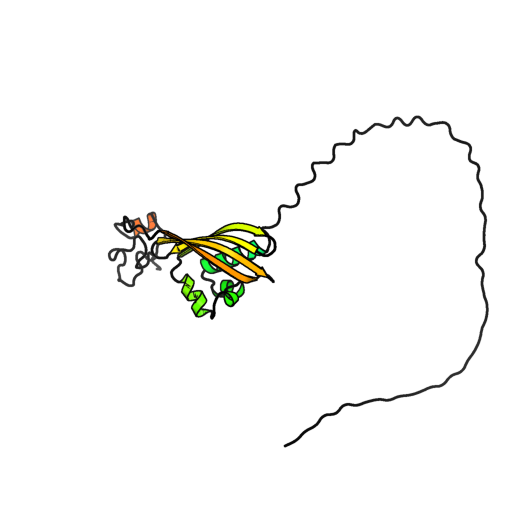N . LEU A 1 203 ? 27.500 -5.149 -15.844 1.00 78.88 203 LEU A N 1
ATOM 1436 C CA . LEU A 1 203 ? 26.545 -6.263 -15.849 1.00 78.88 203 LEU A CA 1
ATOM 1437 C C . LEU A 1 203 ? 26.220 -6.800 -14.449 1.00 78.88 203 LEU A C 1
ATOM 1439 O O . LEU A 1 203 ? 26.037 -8.010 -14.266 1.00 78.88 203 LEU A O 1
ATOM 1443 N N . ASP A 1 204 ? 26.137 -5.902 -13.467 1.00 75.75 204 ASP A N 1
ATOM 1444 C CA . ASP A 1 204 ? 25.793 -6.227 -12.079 1.00 75.75 204 ASP A CA 1
ATOM 1445 C C . ASP A 1 204 ? 24.266 -6.322 -11.842 1.00 75.75 204 ASP A C 1
ATOM 1447 O O . ASP A 1 204 ? 23.817 -6.909 -10.849 1.00 75.75 204 ASP A O 1
ATOM 1451 N N . GLY A 1 205 ? 23.462 -5.833 -12.796 1.00 78.38 205 GLY A N 1
ATOM 1452 C CA . GLY A 1 205 ? 22.005 -5.755 -12.732 1.00 78.38 205 GLY A CA 1
ATOM 1453 C C . GLY A 1 205 ? 21.458 -4.353 -12.438 1.00 78.38 205 GLY A C 1
ATOM 1454 O O . GLY A 1 205 ? 20.240 -4.227 -12.246 1.00 78.38 205 GLY A O 1
ATOM 1455 N N . ILE A 1 206 ? 22.302 -3.318 -12.403 1.00 80.38 206 ILE A N 1
ATOM 1456 C CA . ILE A 1 206 ? 21.950 -1.928 -12.104 1.00 80.38 206 ILE A CA 1
ATOM 1457 C C . ILE A 1 206 ? 22.409 -1.003 -13.248 1.00 80.38 206 ILE A C 1
ATOM 1459 O O . ILE A 1 206 ? 23.493 -0.432 -13.272 1.00 80.38 206 ILE A O 1
ATOM 1463 N N . ALA A 1 207 ? 21.517 -0.753 -14.204 1.00 82.38 207 ALA A N 1
ATOM 1464 C CA . ALA A 1 207 ? 21.776 0.196 -15.278 1.00 82.38 207 ALA A CA 1
ATOM 1465 C C . ALA A 1 207 ? 21.754 1.661 -14.796 1.00 82.38 207 ALA A C 1
ATOM 1467 O O . ALA A 1 207 ? 20.901 2.092 -14.009 1.00 82.38 207 ALA A O 1
ATOM 1468 N N . CYS A 1 208 ? 22.628 2.478 -15.386 1.00 86.50 208 CYS A N 1
ATOM 1469 C CA . CYS A 1 208 ? 22.641 3.937 -15.240 1.00 86.50 208 CYS A CA 1
ATOM 1470 C C . CYS A 1 208 ? 22.806 4.490 -13.813 1.00 86.50 208 CYS A C 1
ATOM 1472 O O . CYS A 1 208 ? 22.296 5.581 -13.514 1.00 86.50 208 CYS A O 1
ATOM 1474 N N . GLU A 1 209 ? 23.565 3.797 -12.966 1.00 80.69 209 GLU A N 1
ATOM 1475 C CA . GLU A 1 209 ? 23.951 4.243 -11.622 1.00 80.69 209 GLU A CA 1
ATOM 1476 C C . GLU A 1 209 ? 24.415 5.711 -11.558 1.00 80.69 209 GLU A C 1
ATOM 1478 O O . GLU A 1 209 ? 24.998 6.230 -12.520 1.00 80.69 209 GLU A O 1
ATOM 1483 N N . PRO A 1 210 ? 24.162 6.439 -10.458 1.00 70.44 210 PRO A N 1
ATOM 1484 C CA . PRO A 1 210 ? 24.815 7.720 -10.233 1.00 70.44 210 PRO A CA 1
ATOM 1485 C C . PRO A 1 210 ? 26.326 7.504 -10.070 1.00 70.44 210 PRO A C 1
ATOM 1487 O O . PRO A 1 210 ? 26.752 6.695 -9.258 1.00 70.44 210 PRO A O 1
ATOM 1490 N N . TYR A 1 211 ? 27.140 8.265 -10.806 1.00 51.81 211 TYR A N 1
ATOM 1491 C CA . TYR A 1 211 ? 28.583 8.318 -10.561 1.00 51.81 211 TYR A CA 1
ATOM 1492 C C . TYR A 1 211 ? 28.834 8.893 -9.157 1.00 51.81 211 TYR A C 1
ATOM 1494 O O . TYR A 1 211 ? 28.725 10.108 -8.961 1.00 51.81 211 TYR A O 1
ATOM 1502 N N . GLU A 1 212 ? 29.179 8.037 -8.197 1.00 52.31 212 GLU A N 1
ATOM 1503 C CA . GLU A 1 212 ? 29.854 8.460 -6.971 1.00 52.31 212 GLU A CA 1
ATOM 1504 C C . GLU A 1 212 ? 31.351 8.687 -7.294 1.00 52.31 212 GLU A C 1
ATOM 1506 O O . GLU A 1 212 ? 31.972 7.808 -7.899 1.00 52.31 212 GLU A O 1
ATOM 1511 N N . PRO A 1 213 ? 31.918 9.877 -7.004 1.00 46.72 213 PRO A N 1
ATOM 1512 C CA . PRO A 1 213 ? 33.305 10.227 -7.331 1.00 46.72 213 PRO A CA 1
ATOM 1513 C C . PRO A 1 213 ? 34.344 9.738 -6.306 1.00 46.72 213 PRO A C 1
ATOM 1515 O O . PRO A 1 213 ? 34.019 9.698 -5.097 1.00 46.72 213 PRO A O 1
#

Solvent-accessible surface area (backbone atoms only — not comparable to full-atom values): 13597 Å² total; per-residue (Å²): 133,90,85,87,89,85,86,90,83,92,90,82,90,82,89,87,89,88,91,91,91,87,86,91,87,88,84,93,82,88,85,81,92,79,88,76,88,74,79,84,76,79,86,75,84,74,81,72,78,76,73,72,77,70,72,76,72,76,76,71,74,73,77,75,71,68,69,55,68,48,50,48,40,55,51,52,28,47,51,20,50,60,69,67,36,48,68,59,18,31,70,36,21,40,67,59,76,35,98,41,71,68,65,47,50,60,73,48,74,58,49,64,40,66,50,79,42,78,78,45,72,59,89,45,35,31,34,37,39,38,43,34,32,27,51,57,63,18,39,38,29,32,38,36,38,38,36,39,54,100,76,23,36,64,44,75,55,71,45,78,76,49,69,47,73,44,68,95,66,76,51,60,82,56,94,39,52,67,54,39,54,75,76,44,82,62,57,33,42,68,72,27,73,47,47,50,79,87,38,19,90,85,69,87,47,54,18,42,58,79,88,81,132

Foldseek 3Di:
DDDDDDDDDDDDDDDDDDYDDDDDDDDDDDDDDDDDPDDDDPDDPPPPPPPPPPPPDPDPPDPPPPCPLLVVLVVQLQVCLLVLVLVSNCVQEQVQVDPDSVRSSVVSPQFNHKDKDFPDDDPQKTWIWIWTQGQLRKTWIKTWIFGDDPNHGNDTDMDTPDIGGHPPPDLDADPELVSVVVPHDDQDFANYRHDDVVQVPPPPRTGNDDDDD

Mean predicted aligned error: 19.48 Å

pLDDT: mean 73.54, std 20.28, range [34.19, 98.06]